Protein AF-W6QPT0-F1 (afdb_monomer_lite)

Foldseek 3Di:
DVVVVVVVVVVVVVVVVVVVVVVVVVVVVVVVVVVVVVVVVVVVVPDDPPPCPDLLNVLQVVLVVVLQVVQVLLVLLVVLLQVQAQALAQQDDPPDVVVVVLVVCLQAPLQVSLVVLLVSVVPAPPVSVVSLVVSLVVSLVSSLVVCVVVDDPVVSVVVSVVSSVVSVVSNVVNVVVSNDSWGKHWDQDDPPDDPVLEAEDDDPPPPDDPPPPPPVPDWDFSHFNGTFIWTRHNNDTHTPHGTYTHICPDPVNVVSSVVSVVVSVVPPDPPPPPPPPDDDDDDDDD

Sequence (286 aa):
MKTAGSSLKTMLLSTQHKMEELKAEKATLNKELQTSQGQLRNLESFTVPQLELDESTISTNFSDLWIFALSEITTVLKEDLVEKILKPNYILPEDSEIYGILSHLAENDTEKESFYRRILLSLSLNAEESLLQARVQTVVRNMSSYLWKLLSETQHDSIRASIERIALKAADFWLPVQRAQQRYETEFDLVDLEDDDWEPFPFPGDNAVPNCQNQVARDKNILTVFPCILLVKDGNRDPLTRMTQLRSSQKLCIAAEYEASQMSTSLVVPRRSSTRSRRKSIAHNN

Organism: Penicillium roqueforti (strain FM164) (NCBI:txid1365484)

pLDDT: mean 75.54, std 15.53, range [35.62, 95.31]

Structure (mmCIF, N/CA/C/O backbone):
data_AF-W6QPT0-F1
#
_entry.id   AF-W6QPT0-F1
#
loop_
_atom_site.group_PDB
_atom_site.id
_atom_site.type_symbol
_atom_site.label_atom_id
_atom_site.label_alt_id
_atom_site.label_comp_id
_atom_site.label_asym_id
_atom_site.label_entity_id
_atom_site.label_seq_id
_atom_site.pdbx_PDB_ins_code
_atom_site.Cartn_x
_atom_site.Cartn_y
_atom_site.Cartn_z
_atom_site.occupancy
_atom_site.B_iso_or_equiv
_atom_site.auth_seq_id
_atom_site.auth_comp_id
_atom_site.auth_asym_id
_atom_site.auth_atom_id
_atom_site.pdbx_PDB_model_num
ATOM 1 N N . MET A 1 1 ? -43.394 -21.002 107.694 1.00 50.12 1 MET A N 1
ATOM 2 C CA . MET A 1 1 ? -42.413 -21.363 106.638 1.00 50.12 1 MET A CA 1
ATOM 3 C C . MET A 1 1 ? -42.998 -22.080 105.405 1.00 50.12 1 MET A C 1
ATOM 5 O O . MET A 1 1 ? -42.256 -22.264 104.453 1.00 50.12 1 MET A O 1
ATOM 9 N N . LYS A 1 2 ? -44.293 -22.450 105.339 1.00 57.44 2 LYS A N 1
ATOM 10 C CA . LYS A 1 2 ? -44.874 -23.145 104.160 1.00 57.44 2 LYS A CA 1
ATOM 11 C C . LYS A 1 2 ? -45.238 -22.233 102.970 1.00 57.44 2 LYS A C 1
ATOM 13 O O . LYS A 1 2 ? -45.260 -22.699 101.840 1.00 57.44 2 LYS A O 1
ATOM 18 N N . THR A 1 3 ? -45.473 -20.944 103.205 1.00 58.78 3 THR A N 1
ATOM 19 C CA . THR A 1 3 ? -45.904 -19.962 102.189 1.00 58.78 3 THR A CA 1
ATOM 20 C C . THR A 1 3 ? -44.776 -19.443 101.292 1.00 58.78 3 THR A C 1
ATOM 22 O O . THR A 1 3 ? -45.015 -19.115 100.136 1.00 58.78 3 THR A O 1
ATOM 25 N N . ALA A 1 4 ? -43.531 -19.421 101.776 1.00 64.75 4 ALA A N 1
ATOM 26 C CA . ALA A 1 4 ? -42.377 -19.046 100.953 1.00 64.75 4 ALA A CA 1
ATOM 27 C C . ALA A 1 4 ? -42.028 -20.130 99.912 1.00 64.75 4 ALA A C 1
ATOM 29 O O . ALA A 1 4 ? -41.634 -19.813 98.793 1.00 64.75 4 ALA A O 1
ATOM 30 N N . GLY A 1 5 ? -42.232 -21.411 100.251 1.00 72.19 5 GLY A N 1
ATOM 31 C CA . GLY A 1 5 ? -41.937 -22.540 99.362 1.00 72.19 5 GLY A CA 1
ATOM 32 C C . GLY A 1 5 ? -42.892 -22.669 98.169 1.00 72.19 5 GLY A C 1
ATOM 33 O O . GLY A 1 5 ? -42.461 -23.056 97.085 1.00 72.19 5 GLY A O 1
ATOM 34 N N . SER A 1 6 ? -44.171 -22.308 98.328 1.00 75.19 6 SER A N 1
ATOM 35 C CA . SER A 1 6 ? -45.133 -22.320 97.215 1.00 75.19 6 SER A CA 1
ATOM 36 C C . SER A 1 6 ? -44.850 -21.210 96.199 1.00 75.19 6 SER A C 1
ATOM 38 O O . SER A 1 6 ? -44.894 -21.472 95.000 1.00 75.19 6 SER A O 1
ATOM 40 N N . SER A 1 7 ? -44.479 -20.013 96.666 1.00 76.50 7 SER A N 1
ATOM 41 C CA . SER A 1 7 ? -44.105 -18.873 95.812 1.00 76.50 7 SER A CA 1
ATOM 42 C C . SER A 1 7 ? -42.848 -19.159 94.975 1.00 76.50 7 SER A C 1
ATOM 44 O O . SER A 1 7 ? -42.822 -18.942 93.760 1.00 76.50 7 SER A O 1
ATOM 46 N N . LEU A 1 8 ? -41.829 -19.761 95.598 1.00 81.00 8 LEU A N 1
ATOM 47 C CA . LEU A 1 8 ? -40.606 -20.194 94.914 1.00 81.00 8 LEU A CA 1
ATOM 48 C C . LEU A 1 8 ? -40.889 -21.231 93.821 1.00 81.00 8 LEU A C 1
ATOM 50 O O . LEU A 1 8 ? -40.346 -21.138 92.722 1.00 81.00 8 LEU A O 1
ATOM 54 N N . LYS A 1 9 ? -41.789 -22.184 94.088 1.00 83.44 9 LYS A N 1
ATOM 55 C CA . LYS A 1 9 ? -42.191 -23.202 93.110 1.00 83.44 9 LYS A CA 1
ATOM 56 C C . LYS A 1 9 ? -42.938 -22.595 91.918 1.00 83.44 9 LYS A C 1
ATOM 58 O O . LYS A 1 9 ? -42.702 -23.006 90.786 1.00 83.44 9 LYS A O 1
ATOM 63 N N . THR A 1 10 ? -43.792 -21.595 92.148 1.00 85.69 10 THR A N 1
ATOM 64 C CA . THR A 1 10 ? -44.477 -20.878 91.059 1.00 85.69 10 THR A CA 1
ATOM 65 C C . THR A 1 10 ? -43.524 -20.024 90.225 1.00 85.69 10 THR A C 1
ATOM 67 O O . THR A 1 10 ? -43.650 -20.006 89.003 1.00 85.69 10 THR A O 1
ATOM 70 N N . MET A 1 11 ? -42.527 -19.380 90.848 1.00 86.50 11 MET A N 1
ATOM 71 C CA . MET A 1 11 ? -41.489 -18.654 90.110 1.00 86.50 11 MET A CA 1
ATOM 72 C C . MET A 1 11 ? -40.631 -19.595 89.265 1.00 86.50 11 MET A C 1
ATOM 74 O O . MET A 1 11 ? -40.391 -19.290 88.104 1.00 86.50 11 MET A O 1
ATOM 78 N N . LEU A 1 12 ? -40.228 -20.749 89.807 1.00 89.94 12 LEU A N 1
ATOM 79 C CA . LEU A 1 12 ? -39.433 -21.740 89.076 1.00 89.94 12 LEU A CA 1
ATOM 80 C C . LEU A 1 12 ? -40.175 -22.277 87.839 1.00 89.94 12 LEU A C 1
ATOM 82 O O . LEU A 1 12 ? -39.596 -22.404 86.766 1.00 89.94 12 LEU A O 1
ATOM 86 N N . LEU A 1 13 ? -41.472 -22.566 87.971 1.00 88.88 13 LEU A N 1
ATOM 87 C CA . LEU A 1 13 ? -42.289 -23.017 86.840 1.00 88.88 13 LEU A CA 1
ATOM 88 C C . LEU A 1 13 ? -42.462 -21.911 85.788 1.00 88.88 13 LEU A C 1
ATOM 90 O O . LEU A 1 13 ? -42.410 -22.183 84.591 1.00 88.88 13 LEU A O 1
ATOM 94 N N . SER A 1 14 ? -42.616 -20.658 86.225 1.00 89.94 14 SER A N 1
ATOM 95 C CA . SER A 1 14 ? -42.711 -19.492 85.339 1.00 89.94 14 SER A CA 1
ATOM 96 C C . SER A 1 14 ? -41.408 -19.235 84.570 1.00 89.94 14 SER A C 1
ATOM 98 O O . SER A 1 14 ? -41.442 -18.975 83.365 1.00 89.94 14 SER A O 1
ATOM 100 N N . THR A 1 15 ? -40.249 -19.350 85.227 1.00 90.19 15 THR A N 1
ATOM 101 C CA . THR A 1 15 ? -38.945 -19.196 84.565 1.00 90.19 15 THR A CA 1
ATOM 102 C C . THR A 1 15 ? -38.661 -20.341 83.602 1.00 90.19 15 THR A C 1
ATOM 104 O O . THR A 1 15 ? -38.155 -20.091 82.511 1.00 90.19 15 THR A O 1
ATOM 107 N N . GLN A 1 16 ? -39.038 -21.572 83.952 1.00 91.56 16 GLN A N 1
ATOM 108 C CA . GLN A 1 16 ? -38.893 -22.729 83.071 1.00 91.56 16 GLN A CA 1
ATOM 109 C C . GLN A 1 16 ? -39.762 -22.600 81.812 1.00 91.56 16 GLN A C 1
ATOM 111 O O . GLN A 1 16 ? -39.278 -22.855 80.713 1.00 91.56 16 GLN A O 1
ATOM 116 N N . HIS A 1 17 ? -41.002 -22.120 81.947 1.00 92.56 17 HIS A N 1
ATOM 117 C CA . HIS A 1 17 ? -41.863 -21.837 80.797 1.00 92.56 17 HIS A CA 1
ATOM 118 C C . HIS A 1 17 ? -41.252 -20.778 79.870 1.00 92.56 17 HIS A C 1
ATOM 120 O O . HIS A 1 17 ? -41.159 -20.993 78.665 1.00 92.56 17 HIS A O 1
ATOM 126 N N . LYS A 1 18 ? -40.773 -19.655 80.425 1.00 93.50 18 LYS A N 1
ATOM 127 C CA . LYS A 1 18 ? -40.086 -18.615 79.638 1.00 93.50 18 LYS A CA 1
ATOM 128 C C . LYS A 1 18 ? -38.827 -19.133 78.951 1.00 93.50 18 LYS A C 1
ATOM 130 O O . LYS A 1 18 ? -38.507 -18.697 77.852 1.00 93.50 18 LYS A O 1
ATOM 135 N N . MET A 1 19 ? -38.098 -20.043 79.591 1.00 91.75 19 MET A N 1
ATOM 136 C CA . MET A 1 19 ? -36.898 -20.631 79.004 1.00 91.75 19 MET A CA 1
ATOM 137 C C . MET A 1 19 ? -37.234 -21.491 77.781 1.00 91.75 19 MET A C 1
ATOM 139 O O . MET A 1 19 ? -36.532 -21.401 76.776 1.00 91.75 19 MET A O 1
ATOM 143 N N . GLU A 1 20 ? -38.307 -22.283 77.841 1.00 92.94 20 GLU A N 1
ATOM 144 C CA . GLU A 1 20 ? -38.765 -23.078 76.695 1.00 92.94 20 GLU A CA 1
ATOM 145 C C . GLU A 1 20 ? -39.328 -22.199 75.569 1.00 92.94 20 GLU A C 1
ATOM 147 O O . GLU A 1 20 ? -39.038 -22.444 74.399 1.00 92.94 20 GLU A O 1
ATOM 152 N N . GLU A 1 21 ? -40.041 -21.123 75.906 1.00 93.56 21 GLU A N 1
ATOM 153 C CA . GLU A 1 21 ? -40.532 -20.138 74.934 1.00 93.56 21 GLU A CA 1
ATOM 154 C C . GLU A 1 21 ? -39.375 -19.443 74.197 1.00 93.56 21 GLU A C 1
ATOM 156 O O . GLU A 1 21 ? -39.324 -19.453 72.968 1.00 93.56 21 GLU A O 1
ATOM 161 N N . LEU A 1 22 ? -38.369 -18.959 74.934 1.00 93.00 22 LEU A N 1
ATOM 162 C CA . LEU A 1 22 ? -37.161 -18.363 74.351 1.00 93.00 22 LEU A CA 1
ATOM 163 C C . LEU A 1 22 ? -36.363 -19.360 73.504 1.00 93.00 22 LEU A C 1
ATOM 165 O O . LEU A 1 22 ? -35.727 -18.991 72.515 1.00 93.00 22 LEU A O 1
ATOM 169 N N . LYS A 1 23 ? -36.368 -20.640 73.881 1.00 93.44 23 LYS A N 1
ATOM 170 C CA . LYS A 1 23 ? -35.688 -21.696 73.128 1.00 93.44 23 LYS A CA 1
ATOM 171 C C . LYS A 1 23 ? -36.402 -21.990 71.810 1.00 93.44 23 LYS A C 1
ATOM 173 O O . LYS A 1 23 ? -35.725 -22.175 70.796 1.00 93.44 23 LYS A O 1
ATOM 178 N N . ALA A 1 24 ? -37.734 -21.990 71.811 1.00 93.69 24 ALA A N 1
ATOM 179 C CA . ALA A 1 24 ? -38.537 -22.103 70.600 1.00 93.69 24 ALA A CA 1
ATOM 180 C C . ALA A 1 24 ? -38.322 -20.890 69.682 1.00 93.69 24 ALA A C 1
ATOM 182 O O . ALA A 1 24 ? -38.030 -21.073 68.501 1.00 93.69 24 ALA A O 1
ATOM 183 N N . GLU A 1 25 ? -38.347 -19.675 70.239 1.00 94.81 25 GLU A N 1
ATOM 184 C CA . GLU A 1 25 ? -3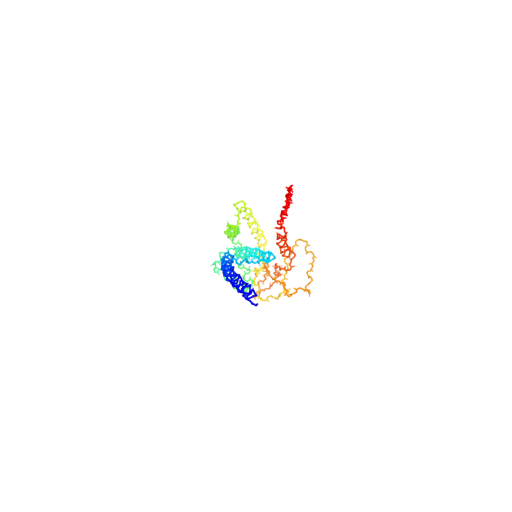8.129 -18.433 69.491 1.00 94.81 25 GLU A CA 1
ATOM 185 C C . GLU A 1 25 ? -36.736 -18.396 68.842 1.00 94.81 25 GLU A C 1
ATOM 187 O O . GLU A 1 25 ? -36.589 -18.099 67.652 1.00 94.81 25 GLU A O 1
ATOM 192 N N . LYS A 1 26 ? -35.701 -18.810 69.584 1.00 93.12 26 LYS A N 1
ATOM 193 C CA . LYS A 1 26 ? -34.337 -18.947 69.057 1.00 93.12 26 LYS A CA 1
ATOM 194 C C . LYS A 1 26 ? -34.260 -19.952 67.905 1.00 93.12 26 LYS A C 1
ATOM 196 O O . LYS A 1 26 ? -33.519 -19.724 66.948 1.00 93.12 26 LYS A O 1
ATOM 201 N N . ALA A 1 27 ? -34.997 -21.060 67.981 1.00 93.62 27 ALA A N 1
ATOM 202 C CA . ALA A 1 27 ? -35.024 -22.058 66.915 1.00 93.62 27 ALA A CA 1
ATOM 203 C C . ALA A 1 27 ? -35.694 -21.514 65.641 1.00 93.62 27 ALA A C 1
ATOM 205 O O . ALA A 1 27 ? -35.178 -21.736 64.543 1.00 93.62 27 ALA A O 1
ATOM 206 N N . THR A 1 28 ? 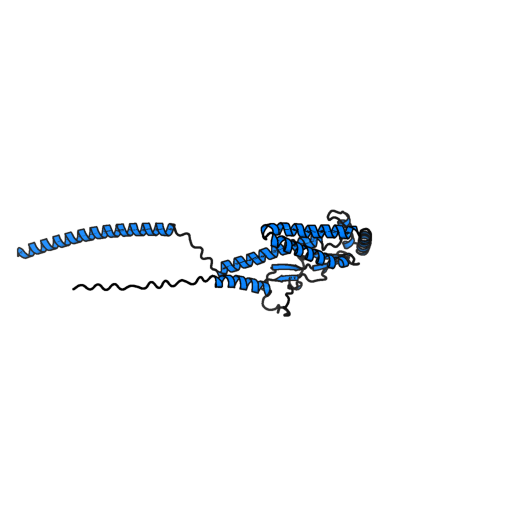-36.786 -20.754 65.777 1.00 95.31 28 THR A N 1
ATOM 207 C CA . THR A 1 28 ? -37.439 -20.075 64.646 1.00 95.31 28 THR A CA 1
ATOM 208 C C . THR A 1 28 ? -36.535 -19.032 63.999 1.00 95.31 28 THR A C 1
ATOM 210 O O . THR A 1 28 ? -36.347 -19.072 62.784 1.00 95.31 28 THR A O 1
ATOM 213 N N . LEU A 1 29 ? -35.884 -18.180 64.794 1.00 93.94 29 LEU A N 1
ATOM 214 C CA . LEU A 1 29 ? -34.979 -17.141 64.292 1.00 93.94 29 LEU A CA 1
ATOM 215 C C . LEU A 1 29 ? -33.795 -17.735 63.523 1.00 93.94 29 LEU A C 1
ATOM 217 O O . LEU A 1 29 ? -33.399 -17.236 62.472 1.00 93.94 29 LEU A O 1
ATOM 221 N N . ASN A 1 30 ? -33.246 -18.848 64.014 1.00 93.44 30 ASN A N 1
ATOM 222 C CA . ASN A 1 30 ? -32.141 -19.522 63.343 1.00 93.44 30 ASN A CA 1
ATOM 223 C C . ASN A 1 30 ? -32.577 -20.146 62.006 1.00 93.44 30 ASN A C 1
ATOM 225 O O . ASN A 1 30 ? -31.828 -20.126 61.030 1.00 93.44 30 ASN A O 1
ATOM 229 N N . LYS A 1 31 ? -33.808 -20.665 61.934 1.00 94.62 31 LYS A N 1
ATOM 230 C CA . LYS A 1 31 ? -34.381 -21.187 60.687 1.00 94.62 31 LYS A CA 1
ATOM 231 C C . LYS A 1 31 ? -34.584 -20.074 59.654 1.00 94.62 31 LYS A C 1
ATOM 233 O O . LYS A 1 31 ? -34.258 -20.265 58.482 1.00 94.62 31 LYS A O 1
ATOM 238 N N . GLU A 1 32 ? -35.077 -18.913 60.075 1.00 94.12 32 GLU A N 1
ATOM 239 C CA . GLU A 1 32 ? -35.221 -17.746 59.197 1.00 94.12 32 GLU A CA 1
ATOM 240 C C . GLU A 1 32 ? -33.869 -17.226 58.708 1.00 94.12 32 GLU A C 1
ATOM 242 O O . GLU A 1 32 ? -33.717 -16.960 57.517 1.00 94.12 32 GLU A O 1
ATOM 247 N N . LEU A 1 33 ? -32.861 -17.171 59.585 1.00 93.50 33 LEU A N 1
ATOM 248 C CA . LEU A 1 33 ? -31.506 -16.765 59.217 1.00 93.50 33 LEU A CA 1
ATOM 249 C C . LEU A 1 33 ? -30.919 -17.673 58.129 1.00 93.50 33 LEU A C 1
ATOM 251 O O . LEU A 1 33 ? -30.394 -17.177 57.137 1.00 93.50 33 LEU A O 1
ATOM 255 N N . GLN A 1 34 ? -31.051 -18.993 58.284 1.00 92.62 34 GLN A N 1
ATOM 256 C CA . GLN A 1 34 ? -30.599 -19.961 57.277 1.00 92.62 34 GLN A CA 1
ATOM 257 C C . GLN A 1 34 ? -31.342 -19.793 55.947 1.00 92.62 34 GLN A C 1
ATOM 259 O O . GLN A 1 34 ? -30.738 -19.856 54.878 1.00 92.62 34 GLN A O 1
ATOM 264 N N . THR A 1 35 ? -32.648 -19.525 56.008 1.00 93.00 35 THR A N 1
ATOM 265 C CA . THR A 1 35 ? -33.470 -19.297 54.812 1.00 93.00 35 THR A CA 1
ATOM 266 C C . THR A 1 35 ? -33.033 -18.022 54.084 1.00 93.00 35 THR A C 1
ATOM 268 O O . THR A 1 35 ? -32.834 -18.044 52.871 1.00 93.00 35 THR A O 1
ATOM 271 N N . SER A 1 36 ? -32.804 -16.936 54.827 1.00 89.81 36 SER A N 1
ATOM 272 C CA . SER A 1 36 ? -32.322 -15.657 54.296 1.00 89.81 36 SER A CA 1
ATOM 273 C C . SER A 1 36 ? -30.916 -15.776 53.698 1.00 89.81 36 SER A C 1
ATOM 275 O O . SER A 1 36 ? -30.675 -15.323 52.582 1.00 89.81 36 SER A O 1
ATOM 277 N N . GLN A 1 37 ? -30.000 -16.482 54.370 1.00 90.31 37 GLN A N 1
ATOM 278 C CA . GLN A 1 37 ? -28.659 -16.763 53.843 1.00 90.31 37 GLN A CA 1
ATOM 279 C C . GLN A 1 37 ? -28.702 -17.593 52.553 1.00 90.31 37 GLN A C 1
ATOM 281 O O . GLN A 1 37 ? -27.940 -17.324 51.626 1.00 90.31 37 GLN A O 1
ATOM 286 N N . GLY A 1 38 ? -29.603 -18.577 52.466 1.00 88.38 38 GLY A N 1
ATOM 287 C CA . GLY A 1 38 ? -29.819 -19.352 51.243 1.00 88.38 38 GLY A CA 1
ATOM 288 C C . GLY A 1 38 ? -30.341 -18.497 50.085 1.00 88.38 38 GLY A C 1
ATOM 289 O O . GLY A 1 38 ? -29.863 -18.622 48.960 1.00 88.38 38 GLY A O 1
ATOM 290 N N . GLN A 1 39 ? -31.277 -17.584 50.361 1.00 88.88 39 GLN A N 1
ATOM 291 C CA . GLN A 1 39 ? -31.785 -16.635 49.365 1.00 88.88 39 GLN A CA 1
ATOM 292 C C . GLN A 1 39 ? -30.706 -15.656 48.887 1.00 88.88 39 GLN A C 1
ATOM 294 O O . GLN A 1 39 ? -30.636 -15.378 47.693 1.00 88.88 39 GLN A O 1
ATOM 299 N N . LEU A 1 40 ? -29.841 -15.186 49.789 1.00 84.88 40 LEU A N 1
ATOM 300 C CA . LEU A 1 40 ? -28.707 -14.318 49.463 1.00 84.88 40 LEU A CA 1
ATOM 301 C C . LEU A 1 40 ? -27.715 -15.004 48.523 1.00 84.88 40 LEU A C 1
ATOM 303 O O . LEU A 1 40 ? -27.382 -14.439 47.489 1.00 84.88 40 LEU A O 1
ATOM 307 N N . ARG A 1 41 ? -27.333 -16.253 48.812 1.00 81.00 41 ARG A N 1
ATOM 308 C CA . ARG A 1 41 ? -26.452 -17.025 47.918 1.00 81.00 41 ARG A CA 1
ATOM 309 C C . ARG A 1 41 ? -27.077 -17.276 46.548 1.00 81.00 41 ARG A C 1
ATOM 311 O O . ARG A 1 41 ? -26.373 -17.260 45.546 1.00 81.00 41 ARG A O 1
ATOM 318 N N . ASN A 1 42 ? -28.391 -17.500 46.496 1.00 82.56 42 ASN A N 1
ATOM 319 C CA . ASN A 1 42 ? -29.102 -17.612 45.223 1.00 82.56 42 ASN A CA 1
ATOM 320 C C . ASN A 1 42 ? -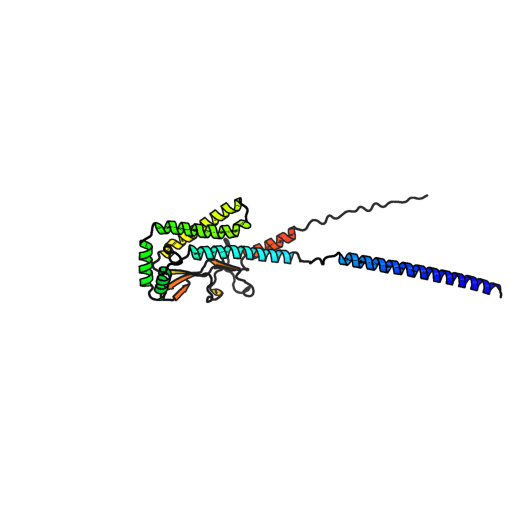29.124 -16.280 44.462 1.00 82.56 42 ASN A C 1
ATOM 322 O O . ASN A 1 42 ? -29.013 -16.289 43.249 1.00 82.56 42 ASN A O 1
ATOM 326 N N . LEU A 1 43 ? -29.248 -15.136 45.137 1.00 77.50 43 LEU A N 1
ATOM 327 C CA . LEU A 1 43 ? -29.158 -13.825 44.483 1.00 77.50 43 LEU A CA 1
ATOM 328 C C . LEU A 1 43 ? -27.742 -13.534 43.968 1.00 77.50 43 LEU A C 1
ATOM 330 O O . LEU A 1 43 ? -27.595 -13.042 42.853 1.00 77.50 43 LEU A O 1
ATOM 334 N N . GLU A 1 44 ? -26.714 -13.893 44.737 1.00 75.62 44 GLU A N 1
ATOM 335 C CA . GLU A 1 44 ? -25.305 -13.781 44.337 1.00 75.62 44 GLU A CA 1
ATOM 336 C C . GLU A 1 44 ? -24.960 -14.690 43.144 1.00 75.62 44 GLU A C 1
ATOM 338 O O . GLU A 1 44 ? -24.121 -14.336 42.318 1.00 75.62 44 GLU A O 1
ATOM 343 N N . SER A 1 45 ? -25.626 -15.839 42.981 1.00 74.56 45 SER A N 1
ATOM 344 C CA . SER A 1 45 ? -25.412 -16.699 41.807 1.00 74.56 45 SER A CA 1
ATOM 345 C C . SER A 1 45 ? -26.053 -16.159 40.521 1.00 74.56 45 SER A C 1
ATOM 347 O O . SER A 1 45 ? -25.651 -16.566 39.431 1.00 74.56 45 SER A O 1
ATOM 349 N N . PHE A 1 46 ? -27.000 -15.215 40.620 1.00 68.94 46 PHE A N 1
ATOM 350 C CA . PHE A 1 46 ? -27.553 -14.492 39.467 1.00 68.94 46 PHE A CA 1
ATOM 351 C C . PHE A 1 46 ? -26.720 -13.270 39.058 1.00 68.94 46 PHE A C 1
ATOM 353 O O . PHE A 1 46 ? -26.969 -12.695 37.996 1.00 68.94 46 PHE A O 1
ATOM 360 N N . THR A 1 47 ? -25.731 -12.861 39.858 1.00 59.03 47 THR A N 1
ATOM 361 C CA . THR A 1 47 ? -24.818 -11.782 39.474 1.00 59.03 47 THR A CA 1
ATOM 362 C C . THR A 1 47 ? -23.661 -12.330 38.646 1.00 59.03 47 THR A C 1
ATOM 364 O O . THR A 1 47 ? -22.768 -13.000 39.156 1.00 59.03 47 THR A O 1
ATOM 367 N N . VAL A 1 48 ? -23.669 -12.028 37.345 1.00 60.38 48 VAL A N 1
ATOM 368 C CA . VAL A 1 48 ? -22.471 -12.142 36.500 1.00 60.38 48 VAL A CA 1
ATOM 369 C C . VAL A 1 48 ? -21.418 -11.193 37.081 1.00 60.38 48 VAL A C 1
ATOM 371 O O . VAL A 1 48 ? -21.780 -10.052 37.385 1.00 60.38 48 VAL A O 1
ATOM 374 N N . PRO A 1 49 ? -20.146 -11.610 37.242 1.00 56.91 49 PRO A N 1
ATOM 375 C CA . PRO A 1 49 ? -19.080 -10.690 37.605 1.00 56.91 49 PRO A CA 1
ATOM 376 C C . PRO A 1 49 ? -19.092 -9.537 36.607 1.00 56.91 49 PRO A C 1
ATOM 378 O O . PRO A 1 49 ? -18.824 -9.732 35.420 1.00 56.91 49 PRO A O 1
ATOM 381 N N . GLN A 1 50 ? -19.475 -8.349 37.069 1.00 53.88 50 GLN A N 1
ATOM 382 C CA . GLN A 1 50 ? -19.312 -7.148 36.275 1.00 53.88 50 GLN A CA 1
ATOM 383 C C . GLN A 1 50 ? -17.812 -6.984 36.087 1.00 53.88 50 GLN A C 1
ATOM 385 O O . GLN A 1 50 ? -17.081 -6.703 37.034 1.00 53.88 50 GLN A O 1
ATOM 390 N N . LEU A 1 51 ? -17.353 -7.251 34.867 1.00 52.12 51 LEU A N 1
ATOM 391 C CA . LEU A 1 51 ? -16.014 -6.900 34.451 1.00 52.12 51 LEU A CA 1
ATOM 392 C C . LEU A 1 51 ? -15.994 -5.369 34.462 1.00 52.12 51 LEU A C 1
ATOM 394 O O . LEU A 1 51 ? -16.519 -4.737 33.546 1.00 52.12 51 LEU A O 1
ATOM 398 N N . GLU A 1 52 ? -15.497 -4.782 35.552 1.00 57.09 52 GLU A N 1
ATOM 399 C CA . GLU A 1 52 ? -15.187 -3.357 35.635 1.00 57.09 52 GLU A CA 1
ATOM 400 C C . GLU A 1 52 ? -14.024 -3.092 34.673 1.00 57.09 52 GLU A C 1
ATOM 402 O O . GLU A 1 52 ? -12.875 -2.945 35.077 1.00 57.09 52 GLU A O 1
ATOM 407 N N . LEU A 1 53 ? -14.304 -3.106 33.365 1.00 61.88 53 LEU A N 1
ATOM 408 C CA . LEU A 1 53 ? -13.437 -2.424 32.423 1.00 61.88 53 LEU A CA 1
ATOM 409 C C . LEU A 1 53 ? -13.592 -0.948 32.737 1.00 61.88 53 LEU A C 1
ATOM 411 O O . LEU A 1 53 ? -14.670 -0.375 32.549 1.00 61.88 53 LEU A O 1
ATOM 415 N N . ASP A 1 54 ? -12.520 -0.353 33.245 1.00 75.69 54 ASP A N 1
ATOM 416 C CA . ASP A 1 54 ? -12.481 1.087 33.355 1.00 75.69 54 ASP A CA 1
ATOM 417 C C . ASP A 1 54 ? -12.630 1.707 31.957 1.00 75.69 54 ASP A C 1
ATOM 419 O O . ASP A 1 54 ? -12.239 1.158 30.920 1.00 75.69 54 ASP A O 1
ATOM 423 N N . GLU A 1 55 ? -13.292 2.853 31.931 1.00 73.88 55 GLU A N 1
ATOM 424 C CA . GLU A 1 55 ? -13.651 3.534 30.696 1.00 73.88 55 GLU A CA 1
ATOM 425 C C . GLU A 1 55 ? -12.412 3.954 29.891 1.00 73.88 55 GLU A C 1
ATOM 427 O O . GLU A 1 55 ? -12.422 3.930 28.659 1.00 73.88 55 GLU A O 1
ATOM 432 N N . SER A 1 56 ? -11.317 4.253 30.596 1.00 70.69 56 SER A N 1
ATOM 433 C CA . SER A 1 56 ? -10.004 4.517 30.009 1.00 70.69 56 SER A CA 1
ATOM 434 C C . SER A 1 56 ? -9.461 3.328 29.218 1.00 70.69 56 SER A C 1
ATOM 436 O O . SER A 1 56 ? -8.923 3.518 28.131 1.00 70.69 56 SER A O 1
ATOM 438 N N . THR A 1 57 ? -9.636 2.103 29.704 1.00 73.81 57 THR A N 1
ATOM 439 C CA . THR A 1 57 ? -9.202 0.865 29.051 1.00 73.81 57 THR A CA 1
ATOM 440 C C . THR A 1 57 ? -10.030 0.615 27.800 1.00 73.81 57 THR A C 1
ATOM 442 O O . THR A 1 57 ? -9.474 0.272 26.762 1.00 73.81 57 THR A O 1
ATOM 445 N N . ILE A 1 58 ? -11.347 0.846 27.848 1.00 73.50 58 ILE A N 1
ATOM 446 C CA . ILE A 1 58 ? -12.214 0.735 26.661 1.00 73.50 58 ILE A CA 1
ATOM 447 C C . ILE A 1 58 ? -11.787 1.741 25.589 1.00 73.50 58 ILE A C 1
ATOM 449 O O . ILE A 1 58 ? -11.629 1.363 24.429 1.00 73.50 58 ILE A O 1
ATOM 453 N N . SER A 1 59 ? -11.568 2.998 25.979 1.00 66.38 59 SER A N 1
ATOM 454 C CA . SER A 1 59 ? -11.113 4.052 25.071 1.00 66.38 59 SER A CA 1
ATOM 455 C C . SER A 1 59 ? -9.773 3.722 24.426 1.00 66.38 59 SER A C 1
ATOM 457 O O . SER A 1 59 ? -9.627 3.807 23.207 1.00 66.38 59 SER A O 1
ATOM 459 N N . THR A 1 60 ? -8.799 3.315 25.240 1.00 68.81 60 THR A N 1
ATOM 460 C CA . THR A 1 60 ? -7.445 3.009 24.769 1.00 68.81 60 THR A CA 1
ATOM 461 C C . THR A 1 60 ? -7.496 1.838 23.791 1.00 68.81 60 THR A C 1
ATOM 463 O O . THR A 1 60 ? -7.047 1.969 22.659 1.00 68.81 60 THR A O 1
ATOM 466 N N . ASN A 1 61 ? -8.193 0.754 24.150 1.00 72.25 61 ASN A N 1
ATOM 467 C CA . ASN A 1 61 ? -8.359 -0.409 23.276 1.00 72.25 61 ASN A CA 1
ATOM 468 C C . ASN A 1 61 ? -9.057 -0.063 21.951 1.00 72.25 61 ASN A C 1
ATOM 470 O O . ASN A 1 61 ? -8.732 -0.630 20.911 1.00 72.25 61 ASN A O 1
ATOM 474 N N . PHE A 1 62 ? -10.032 0.849 21.971 1.00 70.69 62 PHE A N 1
ATOM 475 C CA . PHE A 1 62 ? -10.715 1.297 20.759 1.00 70.69 62 PHE A CA 1
ATOM 476 C C . PHE A 1 62 ? -9.823 2.195 19.895 1.00 70.69 62 PHE A C 1
ATOM 478 O O . PHE A 1 62 ? -9.827 2.054 18.675 1.00 70.69 62 PHE A O 1
ATOM 485 N N . SER A 1 63 ? -9.033 3.075 20.514 1.00 66.69 63 SER A N 1
ATOM 486 C CA . SER A 1 63 ? -8.037 3.915 19.829 1.00 66.69 63 SER A CA 1
ATOM 487 C C . SER A 1 63 ? -7.006 3.053 19.118 1.00 66.69 63 SER A C 1
ATOM 489 O O . SER A 1 63 ? -6.794 3.204 17.916 1.00 66.69 63 SER A O 1
ATOM 491 N N . ASP A 1 64 ? -6.436 2.096 19.850 1.00 68.12 64 ASP A N 1
ATOM 492 C CA . ASP A 1 64 ? -5.456 1.144 19.339 1.00 68.12 64 ASP A CA 1
ATOM 493 C C . ASP A 1 64 ? -6.039 0.344 18.171 1.00 68.12 64 ASP A C 1
ATOM 495 O O . ASP A 1 64 ? -5.385 0.171 17.143 1.00 68.12 64 ASP A O 1
ATOM 499 N N . LEU A 1 65 ? -7.304 -0.081 18.286 1.00 72.56 65 LEU A N 1
ATOM 500 C CA . LEU A 1 65 ? -8.017 -0.777 17.217 1.00 72.56 65 LEU A CA 1
ATOM 501 C C . LEU A 1 65 ? -8.204 0.097 15.968 1.00 72.56 65 LEU A C 1
ATOM 503 O O . LEU A 1 65 ? -8.039 -0.401 14.856 1.00 72.56 65 LEU A O 1
ATOM 507 N N . TRP A 1 66 ? -8.544 1.380 16.118 1.00 70.75 66 TRP A N 1
ATOM 508 C CA . TRP A 1 66 ? -8.701 2.291 14.978 1.00 70.75 66 TRP A CA 1
ATOM 509 C C . TRP A 1 66 ? -7.385 2.612 14.290 1.00 70.75 66 TRP A C 1
ATOM 511 O O . TRP A 1 66 ? -7.332 2.613 13.059 1.00 70.75 66 TRP A O 1
ATOM 521 N N . ILE A 1 67 ? -6.331 2.865 15.067 1.00 69.94 67 ILE A N 1
ATOM 522 C CA . ILE A 1 67 ? -4.983 3.086 14.540 1.00 69.94 67 ILE A CA 1
ATOM 523 C C . ILE A 1 67 ? -4.538 1.849 13.761 1.00 69.94 67 ILE A C 1
ATOM 525 O O . ILE A 1 67 ? -4.075 1.978 12.629 1.00 69.94 67 ILE A O 1
ATOM 529 N N . PHE A 1 68 ? -4.762 0.660 14.325 1.00 70.75 68 PHE A N 1
ATOM 530 C CA . PHE A 1 68 ? -4.479 -0.607 13.660 1.00 70.75 68 PHE A CA 1
ATOM 531 C C . PHE A 1 68 ? -5.296 -0.782 12.369 1.00 70.75 68 PHE A C 1
ATOM 533 O O . PHE A 1 68 ? -4.750 -1.091 11.317 1.00 70.75 68 PHE A O 1
ATOM 540 N N . ALA A 1 69 ? -6.604 -0.523 12.386 1.00 71.38 69 ALA A N 1
ATOM 541 C CA . ALA A 1 69 ? -7.427 -0.643 11.181 1.00 71.38 69 ALA A CA 1
ATOM 542 C C . ALA A 1 69 ? -6.970 0.312 10.059 1.00 71.38 69 ALA A C 1
ATOM 544 O O . ALA A 1 69 ? -6.927 -0.072 8.888 1.00 71.38 69 ALA A O 1
ATOM 545 N N . LEU A 1 70 ? -6.603 1.550 10.406 1.00 74.50 70 LEU A N 1
ATOM 546 C CA . LEU A 1 70 ? -6.070 2.519 9.450 1.00 74.50 70 LEU A CA 1
ATOM 547 C C . LEU A 1 70 ? -4.699 2.092 8.916 1.00 74.50 70 LEU A C 1
ATOM 549 O O . LEU A 1 70 ? -4.446 2.259 7.718 1.00 74.50 70 LEU A O 1
ATOM 553 N N . SER A 1 71 ? -3.827 1.545 9.772 1.00 72.38 71 SER A N 1
ATOM 554 C CA . SER A 1 71 ? -2.527 1.040 9.331 1.00 72.38 71 SER A CA 1
ATOM 555 C C . SER A 1 71 ? -2.708 -0.078 8.316 1.00 72.38 71 SER A C 1
ATOM 557 O O . SER A 1 71 ? -2.158 0.041 7.229 1.00 72.38 71 SER A O 1
ATOM 559 N N . GLU A 1 72 ? -3.566 -1.064 8.589 1.00 77.88 72 GLU A N 1
ATOM 560 C CA . GLU A 1 72 ? -3.830 -2.183 7.674 1.00 77.88 72 GLU A CA 1
ATOM 561 C C . GLU A 1 72 ? -4.349 -1.713 6.306 1.00 77.88 72 GLU A C 1
ATOM 563 O O . GLU A 1 72 ? -3.794 -2.073 5.270 1.00 77.88 72 GLU A O 1
ATOM 568 N N . ILE A 1 73 ? -5.363 -0.838 6.274 1.00 80.56 73 ILE A N 1
ATOM 569 C CA . ILE A 1 73 ? -5.914 -0.309 5.010 1.00 80.56 73 ILE A CA 1
ATOM 570 C C . ILE A 1 73 ? -4.841 0.442 4.215 1.00 80.56 73 ILE A C 1
ATOM 572 O O . ILE A 1 73 ? -4.766 0.339 2.989 1.00 80.56 73 ILE A O 1
ATOM 576 N N . THR A 1 74 ? -4.009 1.219 4.906 1.00 79.38 74 THR A N 1
ATOM 577 C CA . THR A 1 74 ? -2.967 2.003 4.246 1.00 79.38 74 THR A CA 1
ATOM 578 C C . THR A 1 74 ? -1.814 1.117 3.771 1.00 79.38 74 THR A C 1
ATOM 580 O O . THR A 1 74 ? -1.235 1.404 2.726 1.00 79.38 74 THR A O 1
ATOM 583 N N . THR A 1 75 ? -1.473 0.058 4.507 1.00 80.38 75 THR A N 1
ATOM 584 C CA . THR A 1 75 ? -0.476 -0.946 4.108 1.00 80.38 75 THR A CA 1
ATOM 585 C C . THR A 1 75 ? -0.893 -1.623 2.810 1.00 80.38 75 THR A C 1
ATOM 587 O O . THR A 1 75 ? -0.140 -1.580 1.843 1.00 80.38 75 THR A O 1
ATOM 590 N N . VAL A 1 76 ? -2.136 -2.102 2.730 1.00 82.44 76 VAL A N 1
ATOM 591 C CA . VAL A 1 76 ? -2.663 -2.736 1.512 1.00 82.44 76 VAL A CA 1
ATOM 592 C C . VAL A 1 76 ? -2.616 -1.783 0.312 1.00 82.44 76 VAL A C 1
ATOM 594 O O . VAL A 1 76 ? -2.178 -2.168 -0.770 1.00 82.44 76 VAL A O 1
ATOM 597 N N . LEU A 1 77 ? -2.992 -0.509 0.495 1.00 85.50 77 LEU A N 1
ATOM 598 C CA . LEU A 1 77 ? -2.912 0.481 -0.586 1.00 85.50 77 LEU A CA 1
ATOM 599 C C . LEU A 1 77 ? -1.475 0.675 -1.082 1.00 85.50 77 LEU A C 1
ATOM 601 O O . LEU A 1 77 ? -1.255 0.861 -2.278 1.00 85.50 77 LEU A O 1
ATOM 605 N N . LYS A 1 78 ? -0.497 0.674 -0.175 1.00 83.44 78 LYS A N 1
ATOM 606 C CA . LYS A 1 78 ? 0.916 0.834 -0.537 1.00 83.44 78 LYS A CA 1
ATOM 607 C C . LYS A 1 78 ? 1.424 -0.357 -1.316 1.00 83.44 78 LYS A C 1
ATOM 609 O O . LYS A 1 78 ? 2.033 -0.148 -2.359 1.00 83.44 78 LYS A O 1
ATOM 614 N N . GLU A 1 79 ? 1.152 -1.565 -0.836 1.00 83.31 79 GLU A N 1
ATOM 615 C CA . GLU A 1 79 ? 1.530 -2.803 -1.516 1.00 83.31 79 GLU A CA 1
ATOM 616 C C . GLU A 1 79 ? 0.980 -2.816 -2.945 1.00 83.31 79 GLU A C 1
ATOM 618 O O . GLU A 1 79 ? 1.746 -2.966 -3.897 1.00 83.31 79 GLU A O 1
ATOM 623 N N . ASP A 1 80 ? -0.311 -2.512 -3.113 1.00 87.56 80 ASP A N 1
ATOM 624 C CA . ASP A 1 80 ? -0.947 -2.416 -4.429 1.00 87.56 80 ASP A CA 1
ATOM 625 C C . ASP A 1 80 ? -0.289 -1.337 -5.316 1.00 87.56 80 ASP A C 1
ATOM 627 O O . ASP A 1 80 ? -0.067 -1.550 -6.513 1.00 87.56 80 ASP A O 1
ATOM 631 N N . LEU A 1 81 ? 0.046 -0.164 -4.762 1.00 87.69 81 LEU A N 1
ATOM 632 C CA . LEU A 1 81 ? 0.711 0.904 -5.517 1.00 87.69 81 LEU A CA 1
ATOM 633 C C . LEU A 1 81 ? 2.132 0.517 -5.935 1.00 87.69 81 LEU A C 1
ATOM 635 O O . LEU A 1 81 ? 2.518 0.808 -7.065 1.00 87.69 81 LEU A O 1
ATOM 639 N N . VAL A 1 82 ? 2.904 -0.148 -5.080 1.00 84.81 82 VAL A N 1
ATOM 640 C CA . VAL A 1 82 ? 4.249 -0.642 -5.419 1.00 84.81 82 VAL A CA 1
ATOM 641 C C . VAL A 1 82 ? 4.183 -1.689 -6.496 1.00 84.81 82 VAL A C 1
ATOM 643 O O . VAL A 1 82 ? 4.886 -1.619 -7.504 1.00 84.81 82 VAL A O 1
ATOM 646 N N . GLU A 1 83 ? 3.318 -2.668 -6.277 1.00 84.38 83 GLU A N 1
ATOM 647 C CA . GLU A 1 83 ? 3.229 -3.822 -7.135 1.00 84.38 83 GLU A CA 1
ATOM 648 C C . GLU A 1 83 ? 2.698 -3.424 -8.514 1.00 84.38 83 GLU A C 1
ATOM 650 O O . GLU A 1 83 ? 3.170 -3.926 -9.532 1.00 84.38 83 GLU A O 1
ATOM 655 N N . LYS A 1 84 ? 1.739 -2.498 -8.594 1.00 85.44 84 LYS A N 1
ATOM 656 C CA . LYS A 1 84 ? 1.082 -2.185 -9.869 1.00 85.44 84 LYS A CA 1
ATOM 657 C C . LYS A 1 84 ? 1.603 -0.910 -10.525 1.00 85.44 84 LYS A C 1
ATOM 659 O O . LYS A 1 84 ? 1.675 -0.871 -11.757 1.00 85.44 84 LYS A O 1
ATOM 664 N N . ILE A 1 85 ? 1.998 0.106 -9.758 1.00 87.19 85 ILE A N 1
ATOM 665 C CA . ILE A 1 85 ? 2.326 1.445 -10.278 1.00 87.19 85 ILE A CA 1
ATOM 666 C C . ILE A 1 85 ? 3.823 1.763 -10.165 1.00 87.19 85 ILE A C 1
ATOM 668 O O . ILE A 1 85 ? 4.458 2.027 -11.186 1.00 87.19 85 ILE A O 1
ATOM 672 N N . LEU A 1 86 ? 4.417 1.689 -8.970 1.00 86.31 86 LEU A N 1
ATOM 673 C CA . LEU A 1 86 ? 5.783 2.159 -8.681 1.00 86.31 86 LEU A CA 1
ATOM 674 C C . LEU A 1 86 ? 6.884 1.151 -9.066 1.00 86.31 86 LEU A C 1
ATOM 676 O O . LEU A 1 86 ? 7.896 1.006 -8.386 1.00 86.31 86 LEU A O 1
ATOM 680 N N . LYS A 1 87 ? 6.712 0.445 -10.185 1.00 79.12 87 LYS A N 1
ATOM 681 C CA . LYS A 1 87 ? 7.713 -0.504 -10.699 1.00 79.12 87 LYS A CA 1
ATOM 682 C C . LYS A 1 87 ? 8.778 0.197 -11.539 1.00 79.12 87 LYS A C 1
ATOM 684 O O . LYS A 1 87 ? 8.513 1.267 -12.062 1.00 79.12 87 LYS A O 1
ATOM 689 N N . PRO A 1 88 ? 9.963 -0.388 -11.751 1.00 70.25 88 PRO A N 1
ATOM 690 C CA . PRO A 1 88 ? 10.959 0.181 -12.662 1.00 70.25 88 PRO A CA 1
ATOM 691 C C . PRO A 1 88 ? 10.542 0.121 -14.147 1.00 70.25 88 PRO A C 1
ATOM 693 O O . PRO A 1 88 ? 11.080 0.878 -14.950 1.00 70.25 88 PRO A O 1
ATOM 696 N N . ASN A 1 89 ? 9.577 -0.741 -14.517 1.00 67.56 89 ASN A N 1
ATOM 697 C CA . ASN A 1 89 ? 9.166 -0.975 -15.909 1.00 67.56 89 ASN A CA 1
ATOM 698 C C . ASN A 1 89 ? 7.629 -1.035 -16.073 1.00 67.56 89 ASN A C 1
ATOM 700 O O . ASN A 1 89 ? 6.967 -1.896 -15.484 1.00 67.56 89 ASN A O 1
ATOM 704 N N . TYR A 1 90 ? 7.051 -0.190 -16.934 1.00 65.19 90 TYR A N 1
ATOM 705 C CA . TYR A 1 90 ? 5.609 -0.207 -17.233 1.00 65.19 90 TYR A CA 1
ATOM 706 C C . TYR A 1 90 ? 5.197 -1.277 -18.244 1.00 65.19 90 TYR A C 1
ATOM 708 O O . TYR A 1 90 ? 4.025 -1.613 -18.298 1.00 65.19 90 TYR A O 1
ATOM 716 N N . ILE A 1 91 ? 6.119 -1.835 -19.031 1.00 57.97 91 ILE A N 1
ATOM 717 C CA . ILE A 1 91 ? 5.756 -2.471 -20.316 1.00 57.97 91 ILE A CA 1
ATOM 718 C C . ILE A 1 91 ? 5.493 -3.966 -20.223 1.00 57.97 91 ILE A C 1
ATOM 720 O O . ILE A 1 91 ? 4.886 -4.559 -21.113 1.00 57.97 91 ILE A O 1
ATOM 724 N N . LEU A 1 92 ? 5.934 -4.589 -19.143 1.00 64.00 92 LEU A N 1
ATOM 725 C CA . LEU A 1 92 ? 5.977 -6.033 -19.073 1.00 64.00 92 LEU A CA 1
ATOM 726 C C . LEU A 1 92 ? 4.961 -6.556 -18.060 1.00 64.00 92 LEU A C 1
ATOM 728 O O . LEU A 1 92 ? 4.865 -6.011 -16.953 1.00 64.00 92 LEU A O 1
ATOM 732 N N . PRO A 1 93 ? 4.198 -7.601 -18.423 1.00 62.47 93 PRO A N 1
ATOM 733 C CA . PRO A 1 93 ? 3.505 -8.424 -17.447 1.00 62.47 93 PRO A CA 1
ATOM 734 C C . PRO A 1 93 ? 4.494 -8.926 -16.391 1.00 62.47 93 PRO A C 1
ATOM 736 O O . PRO A 1 93 ? 5.660 -9.192 -16.699 1.00 62.47 93 PRO A O 1
ATOM 739 N N . GLU A 1 94 ? 4.017 -9.046 -15.154 1.00 59.25 94 GLU A N 1
ATOM 740 C CA . GLU A 1 94 ? 4.823 -9.406 -13.977 1.00 59.25 94 GLU A CA 1
ATOM 741 C C . GLU A 1 94 ? 5.560 -10.741 -14.157 1.00 59.25 94 GLU A C 1
ATOM 743 O O . GLU A 1 94 ? 6.685 -10.882 -13.690 1.00 59.25 94 GLU A O 1
ATOM 748 N N . ASP A 1 95 ? 4.989 -11.644 -14.954 1.00 61.12 95 ASP A N 1
ATOM 749 C CA . ASP A 1 95 ? 5.514 -12.988 -15.208 1.00 61.12 95 ASP A CA 1
ATOM 750 C C . ASP A 1 95 ? 6.455 -13.073 -16.424 1.00 61.12 95 ASP A C 1
ATOM 752 O O . ASP A 1 95 ? 6.757 -14.162 -16.913 1.00 61.12 95 ASP A O 1
ATOM 756 N N . SER A 1 96 ? 6.900 -11.942 -16.981 1.00 70.75 96 SER A N 1
ATOM 757 C CA . SER A 1 96 ? 7.798 -11.983 -18.138 1.00 70.75 96 SER A CA 1
ATOM 758 C C . SER A 1 96 ? 9.238 -12.303 -17.721 1.00 70.75 96 SER A C 1
ATOM 760 O O . SER A 1 96 ? 9.821 -11.634 -16.867 1.00 70.75 96 SER A O 1
ATOM 762 N N . GLU A 1 97 ? 9.869 -13.254 -18.410 1.00 80.06 97 GLU A N 1
ATOM 763 C CA . GLU A 1 97 ? 11.307 -13.551 -18.272 1.00 80.06 97 GLU A CA 1
ATOM 764 C C . GLU A 1 97 ? 12.183 -12.300 -18.479 1.00 80.06 97 GLU A C 1
ATOM 766 O O . GLU A 1 97 ? 13.272 -12.177 -17.921 1.00 80.06 97 GLU A O 1
ATOM 771 N N . ILE A 1 98 ? 11.672 -11.323 -19.236 1.00 81.06 98 ILE A N 1
ATOM 772 C CA . ILE A 1 98 ? 12.332 -10.050 -19.523 1.00 81.06 98 ILE A CA 1
ATOM 773 C C . ILE A 1 98 ? 12.556 -9.234 -18.242 1.00 81.06 98 ILE A C 1
ATOM 775 O O . ILE A 1 98 ? 13.589 -8.576 -18.122 1.00 81.06 98 ILE A O 1
ATOM 779 N N . TYR A 1 99 ? 11.646 -9.300 -17.262 1.00 79.25 99 TYR A N 1
ATOM 780 C CA . TYR A 1 99 ? 11.859 -8.645 -15.969 1.00 79.25 99 TYR A CA 1
ATOM 781 C C . TYR A 1 99 ? 13.098 -9.209 -15.263 1.00 79.25 99 TYR A C 1
ATOM 783 O O . TYR A 1 99 ? 13.971 -8.442 -14.860 1.00 79.25 99 TYR A O 1
ATOM 791 N N . GLY A 1 100 ? 13.214 -10.539 -15.190 1.00 83.38 100 GLY A N 1
ATOM 792 C CA . GLY A 1 100 ? 14.375 -11.208 -14.600 1.00 83.38 100 GLY A CA 1
ATOM 793 C C . GLY A 1 100 ? 15.678 -10.860 -15.322 1.00 83.38 100 GLY A C 1
ATOM 794 O O . GLY A 1 100 ? 16.681 -10.567 -14.675 1.00 83.38 100 GLY A O 1
ATOM 795 N N . ILE A 1 101 ? 15.647 -10.798 -16.658 1.00 87.38 101 ILE A N 1
ATOM 796 C CA . ILE A 1 101 ? 16.805 -10.395 -17.470 1.00 87.38 101 ILE A CA 1
ATOM 797 C C . ILE A 1 101 ? 17.218 -8.950 -17.167 1.00 87.38 101 ILE A C 1
ATOM 799 O O . ILE A 1 101 ? 18.401 -8.691 -16.960 1.00 87.38 101 ILE A O 1
ATOM 803 N N . LEU A 1 102 ? 16.274 -8.002 -17.125 1.00 86.31 102 LEU A N 1
ATOM 804 C CA . LEU A 1 102 ? 16.583 -6.600 -16.825 1.00 86.31 102 LEU A CA 1
ATOM 805 C C . LEU A 1 102 ? 17.104 -6.421 -15.399 1.00 86.31 102 LEU A C 1
ATOM 807 O O . LEU A 1 102 ? 18.015 -5.628 -15.193 1.00 86.31 102 LEU A O 1
ATOM 811 N N . SER A 1 103 ? 16.561 -7.147 -14.422 1.00 85.75 103 SER A N 1
ATOM 812 C CA . SER A 1 103 ? 17.064 -7.111 -13.045 1.00 85.75 103 SER A CA 1
ATOM 813 C C . SER A 1 103 ? 18.486 -7.678 -12.950 1.00 85.75 103 SER A C 1
ATOM 815 O O . SER A 1 103 ? 19.361 -7.017 -12.402 1.00 85.75 103 SER A O 1
ATOM 817 N N . HIS A 1 104 ? 18.771 -8.812 -13.598 1.00 87.75 104 HIS A N 1
ATOM 818 C CA . HIS A 1 104 ? 20.134 -9.349 -13.679 1.00 87.75 104 HIS A CA 1
ATOM 819 C C . HIS A 1 104 ? 21.095 -8.387 -14.401 1.00 87.75 104 HIS A C 1
ATOM 821 O O . HIS A 1 104 ? 22.258 -8.252 -14.023 1.00 87.75 104 HIS A O 1
ATOM 827 N N . LEU A 1 105 ? 20.644 -7.699 -15.455 1.00 89.75 105 LEU A N 1
ATOM 828 C CA . LEU A 1 105 ? 21.452 -6.669 -16.111 1.00 89.75 105 LEU A CA 1
ATOM 829 C C . LEU A 1 105 ? 21.689 -5.464 -15.195 1.00 89.75 105 LEU A C 1
ATOM 831 O O . LEU A 1 105 ? 22.799 -4.954 -15.183 1.00 89.75 105 LEU A O 1
ATOM 835 N N . ALA A 1 106 ? 20.712 -5.038 -14.392 1.00 87.19 106 ALA A N 1
ATOM 836 C CA . ALA A 1 106 ? 20.899 -3.943 -13.436 1.00 87.19 106 ALA A CA 1
ATOM 837 C C . ALA A 1 106 ? 22.012 -4.241 -12.414 1.00 87.19 106 ALA A C 1
ATOM 839 O O . ALA A 1 106 ? 22.723 -3.333 -11.984 1.00 87.19 106 ALA A O 1
ATOM 840 N N . GLU A 1 107 ? 22.175 -5.514 -12.052 1.00 88.00 107 GLU A N 1
ATOM 841 C CA . GLU A 1 107 ? 23.205 -5.972 -11.119 1.00 88.00 107 GLU A CA 1
ATOM 842 C C . GLU A 1 107 ? 24.595 -6.061 -11.759 1.00 88.00 107 GLU A C 1
ATOM 844 O O . GLU A 1 107 ? 25.593 -5.763 -11.111 1.00 88.00 107 GLU A O 1
ATOM 849 N N . ASN A 1 108 ? 24.674 -6.455 -13.032 1.00 88.50 108 ASN A N 1
ATOM 850 C CA . ASN A 1 108 ? 25.945 -6.830 -13.660 1.00 88.50 108 ASN A CA 1
ATOM 851 C C . ASN A 1 108 ? 26.453 -5.836 -14.715 1.00 88.50 108 ASN A C 1
ATOM 853 O O . ASN A 1 108 ? 27.647 -5.805 -15.007 1.00 88.50 108 ASN A O 1
ATOM 857 N N . ASP A 1 109 ? 25.556 -5.079 -15.346 1.00 90.56 109 ASP A N 1
ATOM 858 C CA . ASP A 1 109 ? 25.852 -4.170 -16.454 1.00 90.56 109 ASP A CA 1
ATOM 859 C C . ASP A 1 109 ? 24.733 -3.122 -16.611 1.00 90.56 109 ASP A C 1
ATOM 861 O O . ASP A 1 109 ? 23.800 -3.253 -17.416 1.00 90.56 109 ASP A O 1
ATOM 865 N N . THR A 1 110 ? 24.829 -2.060 -15.810 1.00 89.69 110 THR A N 1
ATOM 866 C CA . THR A 1 110 ? 23.827 -0.985 -15.749 1.00 89.69 110 THR A CA 1
ATOM 867 C C . THR A 1 110 ? 23.653 -0.237 -17.066 1.00 89.69 110 THR A C 1
ATOM 869 O O . THR A 1 110 ? 22.559 0.242 -17.376 1.00 89.69 110 THR A O 1
ATOM 872 N N . GLU A 1 111 ? 24.709 -0.150 -17.875 1.00 90.25 111 GLU A N 1
ATOM 873 C CA . GLU A 1 111 ? 24.651 0.484 -19.187 1.00 90.25 111 GLU A CA 1
ATOM 874 C C . GLU A 1 111 ? 23.808 -0.350 -20.158 1.00 90.25 111 GLU A C 1
ATOM 876 O O . GLU A 1 111 ? 22.914 0.194 -20.822 1.00 90.25 111 GLU A O 1
ATOM 881 N N . LYS A 1 112 ? 24.019 -1.675 -20.191 1.00 90.75 112 LYS A N 1
ATOM 882 C CA . LYS A 1 112 ? 23.178 -2.583 -20.981 1.00 90.75 112 LYS A CA 1
ATOM 883 C C . LYS A 1 112 ? 21.735 -2.583 -20.501 1.00 90.75 112 LYS A C 1
ATOM 885 O O . LYS A 1 112 ? 20.840 -2.530 -21.344 1.00 90.75 112 LYS A O 1
ATOM 890 N N . GLU A 1 113 ? 21.489 -2.605 -19.192 1.00 91.12 113 GLU A N 1
ATOM 891 C CA . GLU A 1 113 ? 20.128 -2.501 -18.648 1.00 91.12 113 GLU A CA 1
ATOM 892 C C . GLU A 1 113 ? 19.421 -1.249 -19.170 1.00 91.12 113 GLU A C 1
ATOM 894 O O . GLU A 1 113 ? 18.359 -1.347 -19.789 1.00 91.12 113 GLU A O 1
ATOM 899 N N . SER A 1 114 ? 20.062 -0.088 -19.011 1.00 88.50 114 SER A N 1
ATOM 900 C CA . SER A 1 114 ? 19.517 1.210 -19.412 1.00 88.50 114 SER A CA 1
ATOM 901 C C . SER A 1 114 ? 19.249 1.279 -20.915 1.00 88.50 114 SER A C 1
ATOM 903 O O . SER A 1 114 ? 18.284 1.907 -21.364 1.00 88.50 114 SER A O 1
ATOM 905 N N . PHE A 1 115 ? 20.103 0.646 -21.720 1.00 89.19 115 PHE A N 1
ATOM 906 C CA . PHE A 1 115 ? 19.924 0.547 -23.162 1.00 89.19 115 PHE A CA 1
ATOM 907 C C . PHE A 1 115 ? 18.696 -0.300 -23.528 1.00 89.19 115 PHE A C 1
ATOM 909 O O . PHE A 1 115 ? 17.815 0.181 -24.245 1.00 89.19 115 PHE A O 1
ATOM 916 N N . TYR A 1 116 ? 18.588 -1.525 -23.004 1.00 87.00 116 TYR A N 1
ATOM 917 C CA . TYR A 1 116 ? 17.463 -2.415 -23.310 1.00 87.00 116 TYR A CA 1
ATOM 918 C C . TYR A 1 116 ? 16.137 -1.890 -22.761 1.00 87.00 116 TYR A C 1
ATOM 920 O O . TYR A 1 116 ? 15.133 -1.920 -23.473 1.00 87.00 116 TYR A O 1
ATOM 928 N N . ARG A 1 117 ? 16.127 -1.333 -21.544 1.00 86.06 117 ARG A N 1
ATOM 929 C CA . ARG A 1 117 ? 14.943 -0.690 -20.964 1.00 86.06 117 ARG A CA 1
ATOM 930 C C . ARG A 1 117 ? 14.446 0.456 -21.843 1.00 86.06 117 ARG A C 1
ATOM 932 O O . ARG A 1 117 ? 13.252 0.528 -22.119 1.00 86.06 117 ARG A O 1
ATOM 939 N N . ARG A 1 118 ? 15.342 1.304 -22.367 1.00 84.19 118 ARG A N 1
ATOM 940 C CA . ARG A 1 118 ? 14.971 2.378 -23.309 1.00 84.19 118 ARG A CA 1
ATOM 941 C C . ARG A 1 118 ? 14.396 1.853 -24.622 1.00 84.19 118 ARG A C 1
ATOM 943 O O . ARG A 1 118 ? 13.414 2.413 -25.104 1.00 84.19 118 ARG A O 1
ATOM 950 N N . ILE A 1 119 ? 14.972 0.790 -25.186 1.00 85.75 119 ILE A N 1
ATOM 951 C CA . ILE A 1 119 ? 14.422 0.148 -26.388 1.00 85.75 119 ILE A CA 1
ATOM 952 C C . ILE A 1 119 ? 13.002 -0.337 -26.114 1.00 85.75 119 ILE A C 1
ATOM 954 O O . ILE A 1 119 ? 12.097 0.009 -26.868 1.00 85.75 119 ILE A O 1
ATOM 958 N N . LEU A 1 120 ? 12.786 -1.070 -25.022 1.00 80.88 120 LEU A N 1
ATOM 959 C CA . LEU A 1 120 ? 11.458 -1.548 -24.646 1.00 80.88 120 LEU A CA 1
ATOM 960 C C . LEU A 1 120 ? 10.479 -0.377 -24.487 1.00 80.88 120 LEU A C 1
ATOM 962 O O . LEU A 1 120 ? 9.430 -0.395 -25.124 1.00 80.88 120 LEU A O 1
ATOM 966 N N . LEU A 1 121 ? 10.873 0.680 -23.763 1.00 76.94 121 LEU A N 1
ATOM 967 C CA . LEU A 1 121 ? 10.098 1.921 -23.594 1.00 76.94 121 LEU A CA 1
ATOM 968 C C . LEU A 1 121 ? 9.694 2.582 -24.916 1.00 76.94 121 LEU A C 1
ATOM 970 O O . LEU A 1 121 ? 8.572 3.064 -25.051 1.00 76.94 121 LEU A O 1
ATOM 974 N N . SER A 1 122 ? 10.570 2.557 -25.918 1.00 78.94 122 SER A N 1
ATOM 975 C CA . SER A 1 122 ? 10.282 3.139 -27.234 1.00 78.94 122 SER A CA 1
ATOM 976 C C . SER A 1 122 ? 9.287 2.342 -28.083 1.00 78.94 122 SER A C 1
ATOM 978 O O . SER A 1 122 ? 8.654 2.912 -28.970 1.00 78.94 122 SER A O 1
ATOM 980 N N . LEU A 1 123 ? 9.132 1.039 -27.833 1.00 76.38 123 LEU A N 1
ATOM 981 C CA . LEU A 1 123 ? 8.329 0.159 -28.684 1.00 76.38 123 LEU A CA 1
ATOM 982 C C . LEU A 1 123 ? 6.824 0.266 -28.407 1.00 76.38 123 LEU A C 1
ATOM 984 O O . LEU A 1 123 ? 6.027 -0.206 -29.216 1.00 76.38 123 LEU A O 1
ATOM 988 N N . SER A 1 124 ? 6.415 0.855 -27.279 1.00 64.12 124 SER A N 1
ATOM 989 C CA . SER A 1 124 ? 5.060 0.637 -26.764 1.00 64.12 124 SER A CA 1
ATOM 990 C C . SER A 1 124 ? 4.366 1.870 -26.176 1.00 64.12 124 SER A C 1
ATOM 992 O O . SER A 1 124 ? 3.581 1.726 -25.241 1.00 64.12 124 SER A O 1
ATOM 994 N N . LEU A 1 125 ? 4.579 3.063 -26.738 1.00 65.19 125 LEU A N 1
ATOM 995 C CA . LEU A 1 125 ? 3.965 4.306 -26.234 1.00 65.19 125 LEU A CA 1
ATOM 996 C C . LEU A 1 125 ? 2.428 4.228 -26.102 1.00 65.19 125 LEU A C 1
ATOM 998 O O . LEU A 1 125 ? 1.876 4.690 -25.112 1.00 65.19 125 LEU A O 1
ATOM 1002 N N . ASN A 1 126 ? 1.736 3.590 -27.054 1.00 65.38 126 ASN A N 1
ATOM 1003 C CA . ASN A 1 126 ? 0.267 3.468 -27.022 1.00 65.38 126 ASN A CA 1
ATOM 1004 C C . ASN A 1 126 ? -0.234 2.316 -26.130 1.00 65.38 126 ASN A C 1
ATOM 1006 O O . ASN A 1 126 ? -1.360 2.354 -25.641 1.00 65.38 126 ASN A O 1
ATOM 1010 N N . ALA A 1 127 ? 0.575 1.272 -25.932 1.00 68.94 127 ALA A N 1
ATOM 1011 C CA . ALA A 1 127 ? 0.202 0.152 -25.066 1.00 68.94 127 ALA A CA 1
ATOM 1012 C C . ALA A 1 127 ? 0.414 0.497 -23.582 1.00 68.94 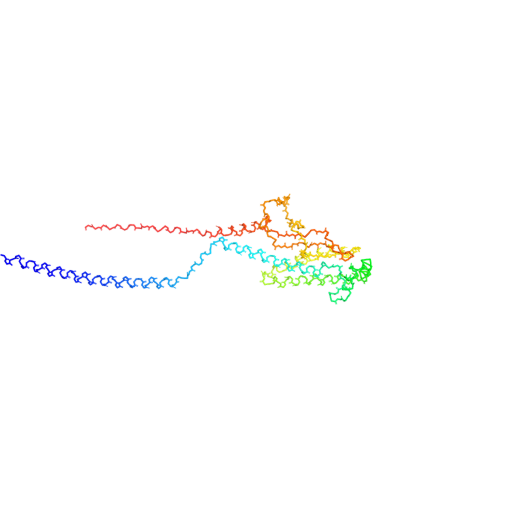127 ALA A C 1
ATOM 1014 O O . ALA A 1 127 ? -0.333 0.011 -22.734 1.00 68.94 127 ALA A O 1
ATOM 1015 N N . GLU A 1 128 ? 1.376 1.378 -23.288 1.00 73.69 128 GLU A N 1
ATOM 1016 C CA . GLU A 1 128 ? 1.710 1.867 -21.947 1.00 73.69 128 GLU A CA 1
ATOM 1017 C C . GLU A 1 128 ? 0.503 2.522 -21.262 1.00 73.69 128 GLU A C 1
ATOM 1019 O O . GLU A 1 128 ? 0.201 2.179 -20.124 1.00 73.69 128 GLU A O 1
ATOM 1024 N N . GLU A 1 129 ? -0.253 3.371 -21.966 1.00 79.50 129 GLU A N 1
ATOM 1025 C CA . GLU A 1 129 ? -1.434 4.045 -21.405 1.00 79.50 129 GLU A CA 1
ATOM 1026 C C . GLU A 1 129 ? -2.560 3.055 -21.065 1.00 79.50 129 GLU A C 1
ATOM 1028 O O . GLU A 1 129 ? -3.129 3.093 -19.974 1.00 79.50 129 GLU A O 1
ATOM 1033 N N . SER A 1 130 ? -2.841 2.101 -21.960 1.00 81.69 130 SER A N 1
ATOM 1034 C CA . SER A 1 130 ? -3.862 1.073 -21.716 1.00 81.69 130 SER A CA 1
ATOM 1035 C C . SER A 1 130 ? -3.497 0.143 -20.552 1.00 81.69 130 SER A C 1
ATOM 1037 O O . SER A 1 130 ? -4.356 -0.227 -19.748 1.00 81.69 130 SER A O 1
ATOM 1039 N N . LEU A 1 131 ? -2.212 -0.204 -20.431 1.00 81.25 131 LEU A N 1
ATOM 1040 C CA . LEU A 1 131 ? -1.697 -1.065 -19.374 1.00 81.25 131 LEU A CA 1
ATOM 1041 C C . LEU A 1 131 ? -1.642 -0.325 -18.037 1.00 81.25 131 LEU A C 1
ATOM 1043 O O . LEU A 1 131 ? -1.987 -0.901 -17.004 1.00 81.25 131 LEU A O 1
ATOM 1047 N N . LEU A 1 132 ? -1.273 0.956 -18.058 1.00 84.56 132 LEU A N 1
ATOM 1048 C CA . LEU A 1 132 ? -1.334 1.825 -16.894 1.00 84.56 132 LEU A CA 1
ATOM 1049 C C . LEU A 1 132 ? -2.772 1.941 -16.386 1.00 84.56 132 LEU A C 1
ATOM 1051 O O . LEU A 1 132 ? -3.014 1.722 -15.201 1.00 84.56 132 LEU A O 1
ATOM 1055 N N . GLN A 1 133 ? -3.735 2.188 -17.277 1.00 87.94 133 GLN A N 1
ATOM 1056 C CA . GLN A 1 133 ? -5.144 2.243 -16.898 1.00 87.94 133 GLN A CA 1
ATOM 1057 C C . GLN A 1 133 ? -5.613 0.907 -16.306 1.00 87.94 133 GLN A C 1
ATOM 1059 O O . GLN A 1 133 ? -6.284 0.893 -15.276 1.00 87.94 133 GLN A O 1
ATOM 1064 N N . ALA A 1 134 ? -5.220 -0.229 -16.890 1.00 88.75 134 ALA A N 1
ATOM 1065 C CA . ALA A 1 134 ? -5.543 -1.549 -16.344 1.00 88.75 134 ALA A CA 1
ATOM 1066 C C . ALA A 1 134 ? -4.947 -1.776 -14.938 1.00 88.75 134 ALA A C 1
ATOM 1068 O O . ALA A 1 134 ? -5.605 -2.355 -14.067 1.00 88.75 134 ALA A O 1
ATOM 1069 N N . ARG A 1 135 ? -3.726 -1.290 -14.690 1.00 88.19 135 ARG A N 1
ATOM 1070 C CA . ARG A 1 135 ? -3.061 -1.338 -13.377 1.00 88.19 135 ARG A CA 1
ATOM 1071 C C . ARG A 1 135 ? -3.754 -0.434 -12.359 1.00 88.19 135 ARG A C 1
ATOM 1073 O O . ARG A 1 135 ? -4.060 -0.901 -11.267 1.00 88.19 135 ARG A O 1
ATOM 1080 N N . VAL A 1 136 ? -4.101 0.800 -12.729 1.00 91.38 136 VAL A N 1
ATOM 1081 C CA . VAL A 1 136 ? -4.888 1.719 -11.885 1.00 91.38 136 VAL A CA 1
ATOM 1082 C C . VAL A 1 136 ? -6.227 1.088 -11.504 1.00 91.38 136 VAL A C 1
ATOM 1084 O O . VAL A 1 136 ? -6.572 1.041 -10.326 1.00 91.38 136 VAL A O 1
ATOM 1087 N N . GLN A 1 137 ? -6.955 0.521 -12.469 1.00 92.81 137 GLN A N 1
ATOM 1088 C CA . GLN A 1 137 ? -8.220 -0.164 -12.188 1.00 92.81 137 GLN A CA 1
ATOM 1089 C C . GLN A 1 137 ? -8.030 -1.408 -11.311 1.00 92.81 137 GLN A C 1
ATOM 1091 O O . GLN A 1 137 ? -8.910 -1.737 -10.517 1.00 92.81 137 GLN A O 1
ATOM 1096 N N . THR A 1 138 ? -6.882 -2.084 -11.406 1.00 91.94 138 THR A N 1
ATOM 1097 C CA . THR A 1 138 ? -6.539 -3.200 -10.515 1.00 91.94 138 THR A CA 1
ATOM 1098 C C . THR A 1 138 ? -6.365 -2.726 -9.073 1.00 91.94 138 THR A C 1
ATOM 1100 O O . THR A 1 138 ? -7.016 -3.292 -8.200 1.00 91.94 138 THR A O 1
ATOM 1103 N N . VAL A 1 139 ? -5.602 -1.652 -8.829 1.00 91.44 139 VAL A N 1
ATOM 1104 C CA . VAL A 1 139 ? -5.453 -1.035 -7.492 1.00 91.44 139 VAL A CA 1
ATOM 1105 C C . VAL A 1 139 ? -6.816 -0.625 -6.933 1.00 91.44 139 VAL A C 1
ATOM 1107 O O . VAL A 1 139 ? -7.179 -0.966 -5.810 1.00 91.44 139 VAL A O 1
ATOM 1110 N N . VAL A 1 140 ? -7.619 0.066 -7.746 1.00 92.50 140 VAL A N 1
ATOM 1111 C CA . VAL A 1 140 ? -8.960 0.513 -7.354 1.00 92.50 140 VAL A CA 1
ATOM 1112 C C . VAL A 1 140 ? -9.851 -0.671 -6.984 1.00 92.50 140 VAL A C 1
ATOM 1114 O O . VAL A 1 140 ? -10.540 -0.621 -5.965 1.00 92.50 140 VAL A O 1
ATOM 1117 N N . ARG A 1 141 ? -9.843 -1.740 -7.784 1.00 91.75 141 ARG A N 1
ATOM 1118 C CA . ARG A 1 141 ? -10.634 -2.950 -7.538 1.00 91.75 141 ARG A CA 1
ATOM 1119 C C . ARG A 1 141 ? -10.197 -3.659 -6.259 1.00 91.75 141 ARG A C 1
ATOM 1121 O O . ARG A 1 141 ? -11.064 -4.010 -5.461 1.00 91.75 141 ARG A O 1
ATOM 1128 N N . ASN A 1 142 ? -8.894 -3.864 -6.077 1.00 91.31 142 ASN A N 1
ATOM 1129 C CA . ASN A 1 142 ? -8.333 -4.534 -4.906 1.00 91.31 142 ASN A CA 1
ATOM 1130 C C . ASN A 1 142 ? -8.738 -3.778 -3.635 1.00 91.31 142 ASN A C 1
ATOM 1132 O O . ASN A 1 142 ? -9.455 -4.326 -2.798 1.00 91.31 142 ASN A O 1
ATOM 1136 N N . MET A 1 143 ? -8.447 -2.479 -3.567 1.00 89.69 143 MET A N 1
ATOM 1137 C CA . MET A 1 143 ? -8.826 -1.625 -2.438 1.00 89.69 143 MET A CA 1
ATOM 1138 C C . MET A 1 143 ? -10.334 -1.559 -2.199 1.00 89.69 143 MET A C 1
ATOM 1140 O O . MET A 1 143 ? -10.796 -1.667 -1.062 1.00 89.69 143 MET A O 1
ATOM 1144 N N . SER A 1 144 ? -11.130 -1.433 -3.263 1.00 87.75 144 SER A N 1
ATOM 1145 C CA . SER A 1 144 ? -12.591 -1.408 -3.135 1.00 87.75 144 SER A CA 1
ATOM 1146 C C . SER A 1 144 ? -13.129 -2.717 -2.557 1.00 87.75 144 SER A C 1
ATOM 1148 O O . SER A 1 144 ? -14.100 -2.688 -1.809 1.00 87.75 144 SER A O 1
ATOM 1150 N N . SER A 1 145 ? -12.500 -3.858 -2.857 1.00 87.50 145 SER A N 1
ATOM 1151 C CA . SER A 1 145 ? -12.934 -5.160 -2.340 1.00 87.50 145 SER A CA 1
ATOM 1152 C C . SER A 1 145 ? -12.769 -5.282 -0.820 1.00 87.50 145 SER A C 1
ATOM 1154 O O . SER A 1 145 ? -13.658 -5.819 -0.156 1.00 87.50 145 SER A O 1
ATOM 1156 N N . TYR A 1 146 ? -11.698 -4.708 -0.260 1.00 83.31 146 TYR A N 1
ATOM 1157 C CA . TYR A 1 146 ? -11.464 -4.669 1.186 1.00 83.31 146 TYR A CA 1
ATOM 1158 C C . TYR A 1 146 ? -12.442 -3.733 1.897 1.00 83.31 146 TYR A C 1
ATOM 1160 O O . TYR A 1 146 ? -12.933 -4.036 2.985 1.00 83.31 146 TYR A O 1
ATOM 1168 N N . LEU A 1 147 ? -12.767 -2.610 1.258 1.00 83.88 147 LEU A N 1
ATOM 1169 C CA . LEU A 1 147 ? -13.599 -1.569 1.850 1.00 83.88 147 LEU A CA 1
ATOM 1170 C C . LEU A 1 147 ? -15.106 -1.787 1.636 1.00 83.88 147 LEU A C 1
ATOM 1172 O O . LEU A 1 147 ? -15.907 -1.188 2.350 1.00 83.88 147 LEU A O 1
ATOM 1176 N N . TRP A 1 148 ? -15.503 -2.687 0.726 1.00 82.19 148 TRP A N 1
ATOM 1177 C CA . TRP A 1 148 ? -16.903 -2.925 0.343 1.00 82.19 148 TRP A CA 1
ATOM 1178 C C . TRP A 1 148 ? -17.831 -3.270 1.516 1.00 82.19 148 TRP A C 1
ATOM 1180 O O . TRP A 1 148 ? -19.024 -2.981 1.483 1.00 82.19 148 TRP A O 1
ATOM 1190 N N . LYS A 1 149 ? -17.308 -3.930 2.554 1.00 81.69 149 LYS A N 1
ATOM 1191 C CA . LYS A 1 149 ? -18.095 -4.308 3.742 1.00 81.69 149 LYS A CA 1
ATOM 1192 C C . LYS A 1 149 ? -18.109 -3.238 4.834 1.00 81.69 149 LYS A C 1
ATOM 1194 O O . LYS A 1 149 ? -18.894 -3.360 5.769 1.00 81.69 149 LYS A O 1
ATOM 1199 N N . LEU A 1 150 ? -17.224 -2.245 4.751 1.00 79.62 150 LEU A N 1
ATOM 1200 C CA . LEU A 1 150 ? -16.984 -1.261 5.810 1.00 79.62 150 LEU A CA 1
ATOM 1201 C C . LEU A 1 150 ? -17.729 0.057 5.586 1.00 79.62 150 LEU A C 1
ATOM 1203 O O . LEU A 1 150 ? -17.825 0.871 6.501 1.00 79.62 150 LEU A O 1
ATOM 1207 N N . LEU A 1 151 ? -18.239 0.282 4.381 1.00 83.69 151 LEU A N 1
ATOM 1208 C CA . LEU A 1 151 ? -18.716 1.581 3.933 1.00 83.69 151 LEU A CA 1
ATOM 1209 C C . LEU A 1 151 ? -20.139 1.482 3.374 1.00 83.69 151 LEU A C 1
ATOM 1211 O O . LEU A 1 151 ? -20.623 0.412 3.002 1.00 83.69 151 LEU A O 1
ATOM 1215 N N . SER A 1 152 ? -20.833 2.619 3.327 1.00 84.12 152 SER A N 1
ATOM 1216 C CA . SER A 1 152 ? -22.115 2.713 2.631 1.00 84.12 152 SER A CA 1
ATOM 1217 C C . SER A 1 152 ? -21.922 2.797 1.114 1.00 84.12 152 SER A C 1
ATOM 1219 O O . SER A 1 152 ? -20.882 3.228 0.617 1.00 84.12 152 SER A O 1
ATOM 1221 N N . GLU A 1 153 ? -22.977 2.487 0.360 1.00 81.19 153 GLU A N 1
ATOM 1222 C CA . GLU A 1 153 ? -22.969 2.553 -1.108 1.00 81.19 153 GLU A CA 1
ATOM 1223 C C . GLU A 1 153 ? -22.588 3.950 -1.640 1.00 81.19 153 GLU A C 1
ATOM 1225 O O . GLU A 1 153 ? -21.833 4.074 -2.599 1.00 81.19 153 GLU A O 1
ATOM 1230 N N . THR A 1 154 ? -23.003 5.021 -0.955 1.00 81.81 154 THR A N 1
ATOM 1231 C CA . THR A 1 154 ? -22.625 6.401 -1.308 1.00 81.81 154 THR A CA 1
ATOM 1232 C C . THR A 1 154 ? -21.161 6.730 -1.002 1.00 81.81 154 THR A C 1
ATOM 1234 O O . THR A 1 154 ? -20.548 7.543 -1.694 1.00 81.81 154 THR A O 1
ATOM 1237 N N . GLN A 1 155 ? -20.580 6.108 0.026 1.00 84.94 155 GLN A N 1
ATOM 1238 C CA . GLN A 1 155 ? -19.168 6.271 0.377 1.00 84.94 155 GLN A CA 1
ATOM 1239 C C . GLN A 1 155 ? -18.256 5.483 -0.568 1.00 84.94 155 GLN A C 1
ATOM 1241 O O . GLN A 1 155 ? -17.146 5.940 -0.846 1.00 84.94 155 GLN A O 1
ATOM 1246 N N . HIS A 1 156 ? -18.729 4.353 -1.110 1.00 86.44 156 HIS A N 1
ATOM 1247 C CA . HIS A 1 156 ? -17.978 3.530 -2.063 1.00 86.44 156 HIS A CA 1
ATOM 1248 C C . HIS A 1 156 ? -17.539 4.322 -3.289 1.00 86.44 156 HIS A C 1
ATOM 1250 O O . HIS A 1 156 ? -16.366 4.283 -3.655 1.00 86.44 156 HIS A O 1
ATOM 1256 N N . ASP A 1 157 ? -18.444 5.086 -3.895 1.00 87.75 157 ASP A N 1
ATOM 1257 C CA . ASP A 1 157 ? -18.139 5.857 -5.101 1.00 87.75 157 ASP A CA 1
ATOM 1258 C C . ASP A 1 157 ? -17.094 6.943 -4.842 1.00 87.75 157 ASP A C 1
ATOM 1260 O O . ASP A 1 157 ? -16.147 7.108 -5.615 1.00 87.75 157 ASP A O 1
ATOM 1264 N N . SER A 1 158 ? -17.228 7.641 -3.714 1.00 89.56 158 SER A N 1
ATOM 1265 C CA . SER A 1 158 ? -16.302 8.698 -3.304 1.00 89.56 158 SER A CA 1
ATOM 1266 C C . SER A 1 158 ? -14.897 8.158 -3.017 1.00 89.56 158 SER A C 1
ATOM 1268 O O . SER A 1 158 ? -13.890 8.735 -3.448 1.00 89.56 158 SER A O 1
ATOM 1270 N N . ILE A 1 159 ? -14.814 7.025 -2.316 1.00 87.19 159 ILE A N 1
ATOM 1271 C CA . ILE A 1 159 ? -13.541 6.392 -1.961 1.00 87.19 159 ILE A CA 1
ATOM 1272 C C . ILE A 1 159 ? -12.878 5.782 -3.188 1.00 87.19 159 ILE A C 1
ATOM 1274 O O . ILE A 1 159 ? -11.696 6.029 -3.416 1.00 87.19 159 ILE A O 1
ATOM 1278 N N . ARG A 1 160 ? -13.642 5.100 -4.042 1.00 91.00 160 ARG A N 1
ATOM 1279 C CA . ARG A 1 160 ? -13.174 4.593 -5.334 1.00 91.00 160 ARG A CA 1
ATOM 1280 C C . ARG A 1 160 ? -12.552 5.698 -6.189 1.00 91.00 160 ARG A C 1
ATOM 1282 O O . ARG A 1 160 ? -11.410 5.559 -6.620 1.00 91.00 160 ARG A O 1
ATOM 1289 N N . ALA A 1 161 ? -13.253 6.821 -6.356 1.00 91.94 161 ALA A N 1
ATOM 1290 C CA . ALA A 1 161 ? -12.739 7.970 -7.102 1.00 91.94 161 ALA A CA 1
ATOM 1291 C C . ALA A 1 161 ? -11.492 8.591 -6.447 1.00 91.94 161 ALA A C 1
ATOM 1293 O O . ALA A 1 161 ? -10.629 9.148 -7.125 1.00 91.94 161 ALA A O 1
ATOM 1294 N N . SER A 1 162 ? -11.383 8.519 -5.118 1.00 91.00 162 SER A N 1
ATOM 1295 C CA . SER A 1 162 ? -10.216 9.021 -4.391 1.00 91.00 162 SER A CA 1
ATOM 1296 C C . SER A 1 162 ? -9.000 8.109 -4.544 1.00 91.00 162 SER A C 1
ATOM 1298 O O . SER A 1 162 ? -7.911 8.622 -4.791 1.00 91.00 162 SER A O 1
ATOM 1300 N N . ILE A 1 163 ? -9.182 6.787 -4.484 1.00 92.12 163 ILE A N 1
ATOM 1301 C CA . ILE A 1 163 ? -8.127 5.796 -4.743 1.00 92.12 163 ILE A CA 1
ATOM 1302 C C . ILE A 1 163 ? -7.631 5.924 -6.183 1.00 92.12 163 ILE A C 1
ATOM 1304 O O . ILE A 1 163 ? -6.426 5.995 -6.407 1.00 92.12 163 ILE A O 1
ATOM 1308 N N . GLU A 1 164 ? -8.543 6.037 -7.152 1.00 94.00 164 GLU A N 1
ATOM 1309 C CA . GLU A 1 164 ? -8.189 6.232 -8.562 1.00 94.00 164 GLU A CA 1
ATOM 1310 C C . GLU A 1 164 ? -7.342 7.495 -8.754 1.00 94.00 164 GLU A C 1
ATOM 1312 O O . GLU A 1 164 ? -6.284 7.456 -9.377 1.00 94.00 164 GLU A O 1
ATOM 1317 N N . ARG A 1 165 ? -7.745 8.610 -8.133 1.00 94.50 165 ARG A N 1
ATOM 1318 C CA . ARG A 1 165 ? -6.986 9.867 -8.177 1.00 94.50 165 ARG A CA 1
ATOM 1319 C C . ARG A 1 165 ? -5.595 9.738 -7.553 1.00 94.50 165 ARG A C 1
ATOM 1321 O O . ARG A 1 165 ? -4.660 10.363 -8.047 1.00 94.50 165 ARG A O 1
ATOM 1328 N N . ILE A 1 166 ? -5.455 8.982 -6.464 1.00 91.62 166 ILE A N 1
ATOM 1329 C CA . ILE A 1 166 ? -4.157 8.723 -5.824 1.00 91.62 166 ILE A CA 1
ATOM 1330 C C . ILE A 1 166 ? -3.272 7.886 -6.751 1.00 91.62 166 ILE A C 1
ATOM 1332 O O . ILE A 1 166 ? -2.131 8.269 -6.996 1.00 91.62 166 ILE A O 1
ATOM 1336 N N . ALA A 1 167 ? -3.804 6.796 -7.309 1.00 91.56 167 ALA A N 1
ATOM 1337 C CA . ALA A 1 167 ? -3.070 5.917 -8.214 1.00 91.56 167 ALA A CA 1
ATOM 1338 C C . ALA A 1 167 ? -2.615 6.647 -9.489 1.00 91.56 167 ALA A C 1
ATOM 1340 O O . ALA A 1 167 ? -1.465 6.497 -9.895 1.00 91.56 167 ALA A O 1
ATOM 1341 N N . LEU A 1 168 ? -3.470 7.497 -10.070 1.00 92.44 168 LEU A N 1
ATOM 1342 C CA . LEU A 1 168 ? -3.110 8.338 -11.217 1.00 92.44 168 LEU A CA 1
ATOM 1343 C C . LEU A 1 168 ? -2.002 9.338 -10.870 1.00 92.44 168 LEU A C 1
ATOM 1345 O O . LEU A 1 168 ? -1.019 9.430 -11.593 1.00 92.44 168 LEU A O 1
ATOM 1349 N N . LYS A 1 169 ? -2.096 10.029 -9.727 1.00 91.81 169 LYS A N 1
ATOM 1350 C CA . LYS A 1 169 ? -1.027 10.940 -9.283 1.00 91.81 169 LYS A CA 1
ATOM 1351 C C . LYS A 1 169 ? 0.303 10.220 -9.065 1.00 91.81 169 LYS A C 1
ATOM 1353 O O . LYS A 1 169 ? 1.351 10.766 -9.404 1.00 91.81 169 LYS A O 1
ATOM 1358 N N . ALA A 1 170 ? 0.265 9.022 -8.485 1.00 89.44 170 ALA A N 1
ATOM 1359 C CA . ALA A 1 170 ? 1.454 8.199 -8.302 1.00 89.44 170 ALA A CA 1
ATOM 1360 C C . ALA A 1 170 ? 2.061 7.801 -9.656 1.00 89.44 170 ALA A C 1
ATOM 1362 O O . ALA A 1 170 ? 3.272 7.901 -9.835 1.00 89.44 170 ALA A O 1
ATOM 1363 N N . ALA A 1 171 ? 1.222 7.424 -10.623 1.00 88.75 171 ALA A N 1
ATOM 1364 C CA . ALA A 1 171 ? 1.655 7.100 -11.975 1.00 88.75 171 ALA A CA 1
ATOM 1365 C C . ALA A 1 171 ? 2.282 8.300 -12.696 1.00 88.75 171 ALA A C 1
ATOM 1367 O O . ALA A 1 171 ? 3.376 8.175 -13.239 1.00 88.75 171 ALA A O 1
ATOM 1368 N N . ASP A 1 172 ? 1.638 9.468 -12.646 1.00 89.31 172 ASP A N 1
ATOM 1369 C CA . ASP A 1 172 ? 2.143 10.703 -13.254 1.00 89.31 172 ASP A CA 1
ATOM 1370 C C . ASP A 1 172 ? 3.514 11.089 -12.685 1.00 89.31 172 ASP A C 1
ATOM 1372 O O . ASP A 1 172 ? 4.418 11.481 -13.425 1.00 89.31 172 ASP A O 1
ATOM 1376 N N . PHE A 1 173 ? 3.683 10.943 -11.367 1.00 88.38 173 PHE A N 1
ATOM 1377 C CA . PHE A 1 173 ? 4.957 11.181 -10.693 1.00 88.38 173 PHE A CA 1
ATOM 1378 C C . PHE A 1 173 ? 6.031 10.1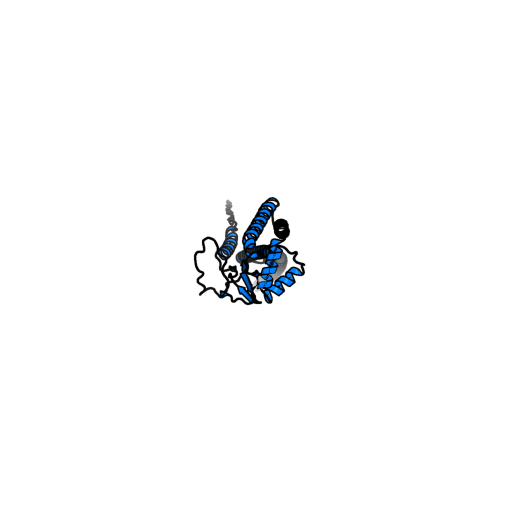69 -11.109 1.00 88.38 173 PHE A C 1
ATOM 1380 O O . PHE A 1 173 ? 7.178 10.543 -11.353 1.00 88.38 173 PHE A O 1
ATOM 1387 N N . TRP A 1 174 ? 5.672 8.888 -11.195 1.00 88.75 174 TRP A N 1
ATOM 1388 C CA . TRP A 1 174 ? 6.628 7.808 -11.424 1.00 88.75 174 TRP A CA 1
ATOM 1389 C C . TRP A 1 174 ? 6.975 7.608 -12.907 1.00 88.75 174 TRP A C 1
ATOM 1391 O O . TRP A 1 174 ? 8.011 7.037 -13.247 1.00 88.75 174 TRP A O 1
ATOM 1401 N N . LEU A 1 175 ? 6.144 8.105 -13.825 1.00 84.88 175 LEU A N 1
ATOM 1402 C CA . LEU A 1 175 ? 6.377 8.043 -15.267 1.00 84.88 175 LEU A CA 1
ATOM 1403 C C . LEU A 1 175 ? 7.753 8.573 -15.715 1.00 84.88 175 LEU A C 1
ATOM 1405 O O . LEU A 1 175 ? 8.480 7.844 -16.398 1.00 84.88 175 LEU A O 1
ATOM 1409 N N . PRO A 1 176 ? 8.166 9.801 -15.349 1.00 85.00 176 PRO A N 1
ATOM 1410 C CA . PRO A 1 176 ? 9.498 10.296 -15.683 1.00 85.00 176 PRO A CA 1
ATOM 1411 C C . PRO A 1 176 ? 10.616 9.503 -14.995 1.00 85.00 176 PRO A C 1
ATOM 1413 O O . PRO A 1 176 ? 11.674 9.326 -15.596 1.00 85.00 176 PRO A O 1
ATOM 1416 N N . VAL A 1 177 ? 10.381 8.989 -13.781 1.00 86.69 177 VAL A N 1
ATOM 1417 C CA . VAL A 1 177 ? 11.354 8.176 -13.031 1.00 86.69 177 VAL A CA 1
ATOM 1418 C C . VAL A 1 177 ? 11.680 6.896 -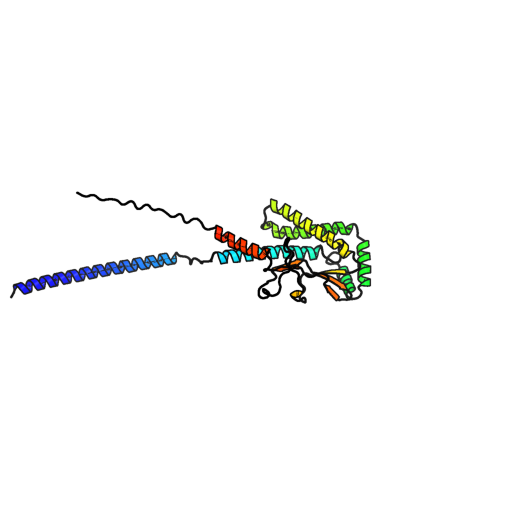13.796 1.00 86.69 177 VAL A C 1
ATOM 1420 O O . VAL A 1 177 ? 12.848 6.578 -14.004 1.00 86.69 177 VAL A O 1
ATOM 1423 N N . GLN A 1 178 ? 10.667 6.212 -14.325 1.00 81.44 178 GLN A N 1
ATOM 1424 C CA . GLN A 1 178 ? 10.881 5.025 -15.151 1.00 81.44 178 GLN A CA 1
ATOM 1425 C C . GLN A 1 178 ? 11.608 5.291 -16.470 1.00 81.44 178 GLN A C 1
ATOM 1427 O O . GLN A 1 178 ? 12.260 4.401 -17.014 1.00 81.44 178 GLN A O 1
ATOM 1432 N N . ARG A 1 179 ? 11.487 6.502 -17.017 1.00 81.31 179 ARG A N 1
ATOM 1433 C CA . ARG A 1 179 ? 12.146 6.904 -18.269 1.00 81.31 179 ARG A CA 1
ATOM 1434 C C . ARG A 1 179 ? 13.540 7.485 -18.038 1.00 81.31 179 ARG A C 1
ATOM 1436 O O . ARG A 1 179 ? 14.229 7.819 -19.002 1.00 81.31 179 ARG A O 1
ATOM 1443 N N . ALA A 1 180 ? 13.969 7.592 -16.783 1.00 85.88 180 ALA A N 1
ATOM 1444 C CA . ALA A 1 180 ? 15.279 8.103 -16.434 1.00 85.88 180 ALA A CA 1
ATOM 1445 C C . ALA A 1 180 ? 16.400 7.188 -16.946 1.00 85.88 180 ALA A C 1
ATOM 1447 O O . ALA A 1 180 ? 16.221 5.988 -17.177 1.00 85.88 180 ALA A O 1
ATOM 1448 N N . GLN A 1 181 ? 17.590 7.764 -17.122 1.00 85.75 181 GLN A N 1
ATOM 1449 C CA . GLN A 1 181 ? 18.769 7.007 -17.544 1.00 85.75 181 GLN A CA 1
ATOM 1450 C C . GLN A 1 181 ? 19.184 5.976 -16.490 1.00 85.75 181 GLN A C 1
ATOM 1452 O O . GLN A 1 181 ? 19.563 4.861 -16.846 1.00 85.75 181 GLN A O 1
ATOM 1457 N N . GLN A 1 182 ? 19.085 6.359 -15.220 1.00 87.88 182 GLN A N 1
ATOM 1458 C CA . GLN A 1 182 ? 19.312 5.496 -14.069 1.00 87.88 182 GLN A CA 1
ATOM 1459 C C . GLN A 1 182 ? 18.064 4.663 -13.768 1.00 87.88 182 GLN A C 1
ATOM 1461 O O . GLN A 1 182 ? 16.951 5.052 -14.127 1.00 87.88 182 GLN A O 1
ATOM 1466 N N . ARG A 1 183 ? 18.263 3.510 -13.129 1.00 87.88 183 ARG A N 1
ATOM 1467 C CA . ARG A 1 183 ? 17.177 2.664 -12.643 1.00 87.88 183 ARG A CA 1
ATOM 1468 C C . ARG A 1 183 ? 16.882 3.022 -11.193 1.00 87.88 183 ARG A C 1
ATOM 1470 O O . ARG A 1 183 ? 17.797 3.060 -10.372 1.00 87.88 183 ARG A O 1
ATOM 1477 N N . TYR A 1 184 ? 15.605 3.239 -10.906 1.00 87.94 184 TYR A N 1
ATOM 1478 C CA . TYR A 1 184 ? 15.125 3.483 -9.555 1.00 87.94 184 TYR A CA 1
ATOM 1479 C C . TYR A 1 184 ? 14.098 2.429 -9.155 1.00 87.94 184 TYR A C 1
ATOM 1481 O O . TYR A 1 184 ? 13.265 2.026 -9.970 1.00 87.94 184 TYR A O 1
ATOM 1489 N N . GLU A 1 185 ? 14.161 1.997 -7.902 1.00 87.12 185 GLU A N 1
ATOM 1490 C CA . GLU A 1 185 ? 13.216 1.059 -7.293 1.00 87.12 185 GLU A CA 1
ATOM 1491 C C . GLU A 1 185 ? 12.642 1.662 -6.009 1.00 87.12 185 GLU A C 1
ATOM 1493 O O . GLU A 1 185 ? 13.241 2.562 -5.423 1.00 87.12 185 GLU A O 1
ATOM 1498 N N . THR A 1 186 ? 11.465 1.203 -5.590 1.00 85.19 186 THR A N 1
ATOM 1499 C CA . THR A 1 186 ? 10.871 1.587 -4.304 1.00 85.19 186 THR A CA 1
ATOM 1500 C C . THR A 1 186 ? 10.959 0.437 -3.322 1.00 85.19 186 THR A C 1
ATOM 1502 O O . THR A 1 186 ? 10.554 -0.673 -3.668 1.00 85.19 186 THR A O 1
ATOM 1505 N N . GLU A 1 187 ? 11.391 0.714 -2.096 1.00 79.00 187 GLU A N 1
ATOM 1506 C CA . GLU A 1 187 ? 11.447 -0.272 -1.018 1.00 79.00 187 GLU A CA 1
ATOM 1507 C C . GLU A 1 187 ? 10.752 0.259 0.241 1.00 79.00 187 GLU A C 1
ATOM 1509 O O . GLU A 1 187 ? 10.921 1.421 0.623 1.00 79.00 187 GLU A O 1
ATOM 1514 N N . PHE A 1 188 ? 9.910 -0.588 0.840 1.00 70.88 188 PHE A N 1
ATOM 1515 C CA . PHE A 1 188 ? 9.120 -0.287 2.042 1.00 70.88 188 PHE A CA 1
ATOM 1516 C C . PHE A 1 188 ? 9.642 -0.991 3.297 1.00 70.88 188 PHE A C 1
ATOM 1518 O O . PHE A 1 188 ? 9.273 -0.585 4.395 1.00 70.88 188 PHE A O 1
ATOM 1525 N N . ASP A 1 189 ? 10.502 -1.998 3.131 1.00 64.62 189 ASP A N 1
ATOM 1526 C CA . ASP A 1 189 ? 11.054 -2.813 4.209 1.00 64.62 189 ASP A CA 1
ATOM 1527 C C . ASP A 1 189 ? 12.574 -2.884 4.062 1.00 64.62 189 ASP A C 1
ATOM 1529 O O . ASP A 1 189 ? 13.133 -3.845 3.539 1.00 64.62 189 ASP A O 1
ATOM 1533 N N . LEU A 1 190 ? 13.262 -1.836 4.512 1.00 61.38 190 LEU A N 1
ATOM 1534 C CA . LEU A 1 190 ? 14.719 -1.860 4.603 1.00 61.38 190 LEU A CA 1
ATOM 1535 C C . LEU A 1 190 ? 15.110 -2.412 5.975 1.00 61.38 190 LEU A C 1
ATOM 1537 O O . LEU A 1 190 ? 15.022 -1.717 6.983 1.00 61.38 190 LEU A O 1
ATOM 1541 N N . VAL A 1 191 ? 15.513 -3.685 6.001 1.00 55.91 191 VAL A N 1
ATOM 1542 C CA . VAL A 1 191 ? 15.936 -4.404 7.221 1.00 55.91 191 VAL A CA 1
ATOM 1543 C C . VAL A 1 191 ? 17.271 -3.870 7.766 1.00 55.91 191 VAL A C 1
ATOM 1545 O O . VAL A 1 191 ? 17.553 -4.026 8.952 1.00 55.91 191 VAL A O 1
ATOM 1548 N N . ASP A 1 192 ? 18.057 -3.195 6.921 1.00 55.12 192 ASP A N 1
ATOM 1549 C CA . ASP A 1 192 ? 19.443 -2.804 7.209 1.00 55.12 192 ASP A CA 1
ATOM 1550 C C . ASP A 1 192 ? 19.640 -1.307 7.533 1.00 55.12 192 ASP A C 1
ATOM 1552 O O . ASP A 1 192 ? 20.777 -0.880 7.729 1.00 55.12 192 ASP A O 1
ATOM 1556 N N . LEU A 1 193 ? 18.575 -0.494 7.582 1.00 57.12 193 LEU A N 1
ATOM 1557 C CA . LEU A 1 193 ? 18.683 0.928 7.947 1.00 57.12 193 LEU A CA 1
ATOM 1558 C C . LEU A 1 193 ? 18.558 1.140 9.462 1.00 57.12 193 LEU A C 1
ATOM 1560 O O . LEU A 1 193 ? 17.723 0.519 10.122 1.00 57.12 193 LEU A O 1
ATOM 1564 N N . GLU A 1 194 ? 19.377 2.039 10.014 1.00 58.88 194 GLU A N 1
ATOM 1565 C CA . GLU A 1 194 ? 19.316 2.407 11.431 1.00 58.88 194 GLU A CA 1
ATOM 1566 C C . GLU A 1 194 ? 18.120 3.340 11.706 1.00 58.88 194 GLU A C 1
ATOM 1568 O O . GLU A 1 194 ? 17.648 4.059 10.825 1.00 58.88 194 GLU A O 1
ATOM 1573 N N . ASP A 1 195 ? 17.633 3.385 12.954 1.00 60.38 195 ASP A N 1
ATOM 1574 C CA . ASP A 1 195 ? 16.450 4.184 13.331 1.00 60.38 195 ASP A CA 1
ATOM 1575 C C . ASP A 1 195 ? 16.571 5.704 13.060 1.00 60.38 195 ASP A C 1
ATOM 1577 O O . ASP A 1 195 ? 15.559 6.417 13.007 1.00 60.38 195 ASP A O 1
ATOM 1581 N N . ASP A 1 196 ? 17.797 6.205 12.875 1.00 58.44 196 ASP A N 1
ATOM 1582 C CA . ASP A 1 196 ? 18.117 7.613 12.583 1.00 58.44 196 ASP A CA 1
ATOM 1583 C C . ASP A 1 196 ? 18.012 7.967 11.077 1.00 58.44 196 ASP A C 1
ATOM 1585 O O . ASP A 1 196 ? 18.034 9.143 10.690 1.00 58.44 196 ASP A O 1
ATOM 1589 N N . ASP A 1 197 ? 17.826 6.961 10.214 1.00 63.88 197 ASP A N 1
ATOM 1590 C CA . ASP A 1 197 ? 17.673 7.129 8.762 1.00 63.88 197 ASP A CA 1
ATOM 1591 C C . ASP A 1 197 ? 16.214 7.354 8.326 1.00 63.88 197 ASP A C 1
ATOM 1593 O O . ASP A 1 197 ? 15.941 7.642 7.156 1.00 63.88 197 ASP A O 1
ATOM 1597 N N . TRP A 1 198 ? 15.261 7.279 9.258 1.00 75.12 198 TRP A N 1
ATOM 1598 C CA . TRP A 1 198 ? 13.833 7.444 8.983 1.00 75.12 198 TRP A CA 1
ATOM 1599 C C . TRP A 1 198 ? 13.356 8.887 9.177 1.00 75.12 198 TRP A C 1
ATOM 1601 O O . TRP A 1 198 ? 13.695 9.552 10.157 1.00 75.12 198 TRP A O 1
ATOM 1611 N N . GLU A 1 199 ? 12.476 9.356 8.292 1.00 78.94 199 GLU A N 1
ATOM 1612 C CA . GLU A 1 199 ? 11.815 10.655 8.438 1.00 78.94 199 GLU A CA 1
ATOM 1613 C C . GLU A 1 199 ? 10.410 10.518 9.042 1.00 78.94 199 GLU A C 1
ATOM 1615 O O . GLU A 1 199 ? 9.642 9.640 8.644 1.00 78.94 199 GLU A O 1
ATOM 1620 N N . PRO A 1 200 ? 10.020 11.390 9.984 1.00 78.19 200 PRO A N 1
ATOM 1621 C CA . PRO A 1 200 ? 8.651 11.426 10.481 1.00 78.19 200 PRO A CA 1
ATOM 1622 C C . PRO A 1 200 ? 7.694 11.948 9.400 1.00 78.19 200 PRO A C 1
ATOM 1624 O O . PRO A 1 200 ? 8.032 12.853 8.637 1.00 78.19 200 PRO A O 1
ATOM 1627 N N . PHE A 1 201 ? 6.469 11.418 9.352 1.00 77.69 201 PHE A N 1
ATOM 1628 C CA . PHE A 1 201 ? 5.465 11.849 8.381 1.00 77.69 201 PHE A CA 1
ATOM 1629 C C . PHE A 1 201 ? 5.110 13.334 8.555 1.00 77.69 201 PHE A C 1
ATOM 1631 O O . PHE A 1 201 ? 4.669 13.724 9.640 1.00 77.69 201 PHE A O 1
ATOM 1638 N N . PRO A 1 202 ? 5.283 14.179 7.521 1.00 73.25 202 PRO A N 1
ATOM 1639 C CA . PRO A 1 202 ? 5.065 15.610 7.658 1.00 73.25 202 PRO A CA 1
ATOM 1640 C C . PRO A 1 202 ? 3.569 15.928 7.650 1.00 73.25 202 PRO A C 1
ATOM 1642 O O . PRO A 1 202 ? 2.874 15.728 6.652 1.00 73.25 202 PRO A O 1
ATOM 1645 N N . PHE A 1 203 ? 3.075 16.486 8.754 1.00 69.81 203 PHE A N 1
ATOM 1646 C CA . PHE A 1 203 ? 1.711 16.997 8.836 1.00 69.81 203 PHE A CA 1
ATOM 1647 C C . PHE A 1 203 ? 1.661 18.512 8.583 1.00 69.81 203 PHE A C 1
ATOM 1649 O O . PHE A 1 203 ? 2.553 19.247 9.020 1.00 69.81 203 PHE A O 1
ATOM 1656 N N . PRO A 1 204 ? 0.620 19.029 7.901 1.00 62.84 204 PRO A N 1
ATOM 1657 C CA . PRO A 1 204 ? 0.478 20.463 7.669 1.00 62.84 204 PRO A CA 1
ATOM 1658 C C . PRO A 1 204 ? 0.431 21.238 8.996 1.00 62.84 204 PRO A C 1
ATOM 1660 O O . PRO A 1 204 ? -0.487 21.052 9.792 1.00 62.84 204 PRO A O 1
ATOM 1663 N N . GLY A 1 205 ? 1.410 22.119 9.230 1.00 60.16 205 GLY A N 1
ATOM 1664 C CA . GLY A 1 205 ? 1.520 22.923 10.456 1.00 60.16 205 GLY A CA 1
ATOM 1665 C C . GLY A 1 205 ? 2.558 22.431 11.474 1.00 60.16 205 GLY A C 1
ATOM 1666 O O . GLY A 1 205 ? 2.822 23.137 12.451 1.00 60.16 205 GLY A O 1
ATOM 1667 N N . ASP A 1 206 ? 3.203 21.285 11.235 1.00 60.59 206 ASP A N 1
ATOM 1668 C CA . ASP A 1 206 ? 4.341 20.800 12.023 1.00 60.59 206 ASP A CA 1
ATOM 1669 C C . ASP A 1 206 ? 5.668 21.374 11.503 1.00 60.59 206 ASP A C 1
ATOM 1671 O O . ASP A 1 206 ? 6.471 20.701 10.874 1.00 60.59 206 ASP A O 1
ATOM 1675 N N . ASN A 1 207 ? 5.922 22.652 11.797 1.00 50.06 207 ASN A N 1
ATOM 1676 C CA . ASN A 1 207 ? 7.216 23.301 11.523 1.00 50.06 207 ASN A CA 1
ATOM 1677 C C . ASN A 1 207 ? 8.259 23.068 12.637 1.00 50.06 207 ASN A C 1
ATOM 1679 O O . ASN A 1 207 ? 9.286 23.745 12.677 1.00 50.06 207 ASN A O 1
ATOM 1683 N N . ALA A 1 208 ? 7.986 22.178 13.592 1.00 50.59 208 ALA A N 1
ATOM 1684 C CA . ALA A 1 208 ? 8.882 21.919 14.711 1.00 50.59 208 ALA A CA 1
ATOM 1685 C C . ALA A 1 208 ? 9.707 20.663 14.427 1.00 50.59 208 ALA A C 1
ATOM 1687 O O . ALA A 1 208 ? 9.166 19.561 14.395 1.00 50.59 208 ALA A O 1
ATOM 1688 N N . VAL A 1 209 ? 11.019 20.843 14.258 1.00 47.19 209 VAL A N 1
ATOM 1689 C CA . VAL A 1 209 ? 12.000 19.753 14.329 1.00 47.19 209 VAL A CA 1
ATOM 1690 C C . VAL A 1 209 ? 11.736 18.979 15.628 1.00 47.19 209 VAL A C 1
ATOM 1692 O O . VAL A 1 209 ? 11.743 19.605 16.696 1.00 47.19 209 VAL A O 1
ATOM 1695 N N . PRO A 1 210 ? 11.468 17.662 15.583 1.00 47.94 210 PRO A N 1
ATOM 1696 C CA . PRO A 1 210 ? 11.308 16.879 16.796 1.00 47.94 210 PRO A CA 1
ATOM 1697 C C . PRO A 1 210 ? 12.623 16.945 17.567 1.00 47.94 210 PRO A C 1
ATOM 1699 O O . PRO A 1 210 ? 13.687 16.630 17.039 1.00 47.94 210 PRO A O 1
ATOM 1702 N N . ASN A 1 211 ? 12.575 17.400 18.814 1.00 41.41 211 ASN A N 1
ATOM 1703 C CA . ASN A 1 211 ? 13.739 17.366 19.681 1.00 41.41 211 ASN A CA 1
ATOM 1704 C C . ASN A 1 211 ? 14.000 15.894 20.051 1.00 41.41 211 ASN A C 1
ATOM 1706 O O . ASN A 1 211 ? 13.409 15.385 21.002 1.00 41.41 211 ASN A O 1
ATOM 1710 N N . CYS A 1 212 ? 14.842 15.201 19.276 1.00 44.00 212 CYS A N 1
ATOM 1711 C CA . CYS A 1 212 ? 15.109 13.758 19.385 1.00 44.00 212 CYS A CA 1
ATOM 1712 C C . CYS A 1 212 ? 15.699 13.301 20.732 1.00 44.00 212 CYS A C 1
ATOM 1714 O O . CYS A 1 212 ? 15.931 12.114 20.924 1.00 44.00 212 CYS A O 1
ATOM 1716 N N . GLN A 1 213 ? 15.967 14.197 21.685 1.00 44.81 213 GLN A N 1
ATOM 1717 C CA . GLN A 1 213 ? 16.805 13.851 22.833 1.00 44.81 213 GLN A CA 1
ATOM 1718 C C . GLN A 1 213 ? 16.070 13.271 24.051 1.00 44.81 213 GLN A C 1
ATOM 1720 O O . GLN A 1 213 ? 16.744 12.695 24.896 1.00 44.81 213 GLN A O 1
ATOM 1725 N N . ASN A 1 214 ? 14.732 13.338 24.163 1.00 41.38 214 ASN A N 1
ATOM 1726 C CA . ASN A 1 214 ? 14.062 12.999 25.439 1.00 41.38 214 ASN A CA 1
ATOM 1727 C C . ASN A 1 214 ? 12.867 12.016 25.387 1.00 41.38 214 ASN A C 1
ATOM 1729 O O . ASN A 1 214 ? 12.238 11.802 26.422 1.00 41.38 214 ASN A O 1
ATOM 1733 N N . GLN A 1 215 ? 12.554 11.372 24.252 1.00 48.66 215 GLN A N 1
ATOM 1734 C CA . GLN A 1 215 ? 11.419 10.420 24.154 1.00 48.66 215 GLN A CA 1
ATOM 1735 C C . GLN A 1 215 ? 11.734 9.062 23.497 1.00 48.66 215 GLN A C 1
ATOM 1737 O O . GLN A 1 215 ? 10.831 8.257 23.275 1.00 48.66 215 GLN A O 1
ATOM 1742 N N . VAL A 1 216 ? 13.015 8.770 23.257 1.00 50.09 216 VAL A N 1
ATOM 1743 C CA . VAL A 1 216 ? 13.498 7.626 22.455 1.00 50.09 216 VAL A CA 1
ATOM 1744 C C . VAL A 1 216 ? 13.027 6.252 22.966 1.00 50.09 216 VAL A C 1
ATOM 1746 O O . VAL A 1 216 ? 12.920 5.310 22.196 1.00 50.09 216 VAL A O 1
ATOM 1749 N N . ALA A 1 217 ? 12.669 6.109 24.244 1.00 50.00 217 ALA A N 1
ATOM 1750 C CA . ALA A 1 217 ? 12.335 4.798 24.809 1.00 50.00 217 ALA A CA 1
ATOM 1751 C C . ALA A 1 217 ? 10.908 4.280 24.503 1.00 50.00 217 ALA A C 1
ATOM 1753 O O . ALA A 1 217 ? 10.586 3.166 24.917 1.00 50.00 217 ALA A O 1
ATOM 1754 N N . ARG A 1 218 ? 10.026 5.059 23.852 1.00 56.06 218 ARG A N 1
ATOM 1755 C CA . ARG A 1 218 ? 8.625 4.648 23.584 1.00 56.06 218 ARG A CA 1
ATOM 1756 C C . ARG A 1 218 ? 8.063 5.037 22.216 1.00 56.06 218 ARG A C 1
ATOM 1758 O O . ARG A 1 218 ? 6.887 4.779 21.974 1.00 56.06 218 ARG A O 1
ATOM 1765 N N . ASP A 1 219 ? 8.843 5.671 21.348 1.00 72.19 219 ASP A N 1
ATOM 1766 C CA . ASP A 1 219 ? 8.331 6.087 20.044 1.00 72.19 219 ASP A CA 1
ATOM 1767 C C . ASP A 1 219 ? 8.232 4.873 19.114 1.00 72.19 219 ASP A C 1
ATOM 1769 O O . ASP A 1 219 ? 9.237 4.372 18.617 1.00 72.19 219 ASP A O 1
ATOM 1773 N N . LYS A 1 220 ? 7.020 4.339 18.951 1.00 76.50 220 LYS A N 1
ATOM 1774 C CA . LYS A 1 220 ? 6.771 3.143 18.150 1.00 76.50 220 LYS A CA 1
ATOM 1775 C C . LYS A 1 220 ? 6.442 3.565 16.722 1.00 76.50 220 LYS A C 1
ATOM 1777 O O . LYS A 1 220 ? 5.561 4.401 16.509 1.00 76.50 220 LYS A O 1
ATOM 1782 N N . ASN A 1 221 ? 7.104 2.948 15.743 1.00 77.25 221 ASN A N 1
ATOM 1783 C CA . ASN A 1 221 ? 6.668 3.035 14.352 1.00 77.25 221 ASN A CA 1
ATOM 1784 C C . ASN A 1 221 ? 5.282 2.383 14.225 1.00 77.25 221 ASN A C 1
ATOM 1786 O O . ASN A 1 221 ? 5.102 1.211 14.565 1.00 77.25 221 ASN A O 1
ATOM 1790 N N . ILE A 1 222 ? 4.303 3.162 13.777 1.00 75.56 222 ILE A N 1
ATOM 1791 C CA . ILE A 1 222 ? 2.940 2.691 13.532 1.00 75.56 222 ILE A CA 1
ATOM 1792 C C . ILE A 1 222 ? 2.827 2.198 12.093 1.00 75.56 222 ILE A C 1
ATOM 1794 O O . ILE A 1 222 ? 2.188 1.180 11.841 1.00 75.56 222 ILE A O 1
ATOM 1798 N N . LEU A 1 223 ? 3.404 2.939 11.144 1.00 76.38 223 LEU A N 1
ATOM 1799 C CA . LEU A 1 223 ? 3.179 2.703 9.726 1.00 76.38 223 LEU A CA 1
ATOM 1800 C C . LEU A 1 223 ? 4.233 3.400 8.862 1.00 76.38 223 LEU A C 1
ATOM 1802 O O . LEU A 1 223 ? 4.359 4.620 8.893 1.00 76.38 223 LEU A O 1
ATOM 1806 N N . THR A 1 224 ? 4.878 2.665 7.963 1.00 77.50 224 THR A N 1
ATOM 1807 C CA . THR A 1 224 ? 5.686 3.255 6.886 1.00 77.50 224 THR A CA 1
ATOM 1808 C C . THR A 1 224 ? 4.783 3.910 5.854 1.00 77.50 224 THR A C 1
ATOM 1810 O O . THR A 1 224 ? 4.068 3.203 5.156 1.00 77.50 224 THR A O 1
ATOM 1813 N N . VAL A 1 225 ? 4.774 5.239 5.741 1.00 74.19 225 VAL A N 1
ATOM 1814 C CA . VAL A 1 225 ? 3.866 5.996 4.863 1.00 74.19 225 VAL A CA 1
ATOM 1815 C C . VAL A 1 225 ? 4.399 6.185 3.445 1.00 74.19 225 VAL A C 1
ATOM 1817 O O . VAL A 1 225 ? 3.625 6.021 2.502 1.00 74.19 225 VAL A O 1
ATOM 1820 N N . PHE A 1 226 ? 5.687 6.483 3.281 1.00 76.00 226 PHE A N 1
ATOM 1821 C CA . PHE A 1 226 ? 6.310 6.606 1.960 1.00 76.00 226 PHE A CA 1
ATOM 1822 C C . PHE A 1 226 ? 7.539 5.704 1.846 1.00 76.00 226 PHE A C 1
ATOM 1824 O O . PHE A 1 226 ? 8.308 5.635 2.810 1.00 76.00 226 PHE A O 1
ATOM 1831 N N . PRO A 1 227 ? 7.734 5.048 0.685 1.00 79.94 227 PRO A N 1
ATOM 1832 C CA . PRO A 1 227 ? 8.901 4.212 0.453 1.00 79.94 227 PRO A CA 1
ATOM 1833 C C . PRO A 1 227 ? 10.182 5.023 0.381 1.00 79.94 227 PRO A C 1
ATOM 1835 O O . PRO A 1 227 ? 10.181 6.203 0.018 1.00 79.94 227 PRO A O 1
ATOM 1838 N N . CYS A 1 228 ? 11.287 4.323 0.594 1.00 82.81 228 CYS A N 1
ATOM 1839 C CA . CYS A 1 228 ? 12.577 4.757 0.098 1.00 82.81 228 CYS A CA 1
ATOM 1840 C C . CYS A 1 228 ? 12.641 4.567 -1.427 1.00 82.81 228 CYS A C 1
ATOM 1842 O O . CYS A 1 228 ? 12.228 3.530 -1.950 1.00 82.81 228 CYS A O 1
ATOM 1844 N N . ILE A 1 229 ? 13.168 5.561 -2.143 1.00 86.62 229 ILE A N 1
ATOM 1845 C CA . ILE A 1 229 ? 13.577 5.420 -3.541 1.00 86.62 229 ILE A CA 1
ATOM 1846 C C . ILE A 1 229 ? 15.053 5.032 -3.551 1.00 86.62 229 ILE A C 1
ATOM 1848 O O . ILE A 1 229 ? 15.894 5.766 -3.031 1.00 86.62 229 ILE A O 1
ATOM 1852 N N . LEU A 1 230 ? 15.366 3.907 -4.181 1.00 86.75 230 LEU A N 1
ATOM 1853 C CA . LEU A 1 230 ? 16.710 3.358 -4.302 1.00 86.75 230 LEU A CA 1
ATOM 1854 C C . LEU A 1 230 ? 17.256 3.608 -5.705 1.00 86.75 230 LEU A C 1
ATOM 1856 O O . LEU A 1 230 ? 16.565 3.362 -6.694 1.00 86.75 230 LEU A O 1
ATOM 1860 N N . LEU A 1 231 ? 18.508 4.043 -5.800 1.00 89.06 231 LEU A N 1
ATOM 1861 C CA . LEU A 1 231 ? 19.293 3.966 -7.025 1.00 89.06 231 LEU A CA 1
ATOM 1862 C C . LEU A 1 231 ? 19.855 2.552 -7.155 1.00 89.06 231 LEU A C 1
ATOM 1864 O O . LEU A 1 231 ? 20.642 2.122 -6.316 1.00 89.06 231 LEU A O 1
ATOM 1868 N N . VAL A 1 232 ? 19.495 1.853 -8.230 1.00 87.75 232 VAL A N 1
ATOM 1869 C CA . VAL A 1 232 ? 20.080 0.546 -8.542 1.00 87.75 232 VAL A CA 1
ATOM 1870 C C . VAL A 1 232 ? 21.237 0.746 -9.506 1.00 87.75 232 VAL A C 1
ATOM 1872 O O . VAL A 1 232 ? 21.033 1.162 -10.654 1.00 87.75 232 VAL A O 1
ATOM 1875 N N . LYS A 1 233 ? 22.457 0.469 -9.038 1.00 87.38 233 LYS A N 1
ATOM 1876 C CA . LYS A 1 233 ? 23.660 0.615 -9.850 1.00 87.38 233 LYS A CA 1
ATOM 1877 C C . LYS A 1 233 ? 24.745 -0.399 -9.488 1.00 87.38 233 LYS A C 1
ATOM 1879 O O . LYS A 1 233 ? 25.241 -0.407 -8.369 1.00 87.38 233 LYS A O 1
ATOM 1884 N N . ASP A 1 234 ? 25.166 -1.182 -10.479 1.00 85.69 234 ASP A N 1
ATOM 1885 C CA . ASP A 1 234 ? 26.312 -2.099 -10.425 1.00 85.69 234 ASP A CA 1
ATOM 1886 C C . ASP A 1 234 ? 26.204 -3.080 -9.242 1.00 85.69 234 ASP A C 1
ATOM 1888 O O . ASP A 1 234 ? 27.158 -3.305 -8.501 1.00 85.69 234 ASP A O 1
ATOM 1892 N N . GLY A 1 235 ? 24.989 -3.599 -9.027 1.00 80.88 235 GLY A N 1
ATOM 1893 C CA . GLY A 1 235 ? 24.659 -4.511 -7.927 1.00 80.88 235 GLY A CA 1
ATOM 1894 C C . GLY A 1 235 ? 24.366 -3.823 -6.592 1.00 80.88 235 GLY A C 1
ATOM 1895 O O . GLY A 1 235 ? 23.822 -4.465 -5.697 1.00 80.88 235 GLY A O 1
ATOM 1896 N N . ASN A 1 236 ? 24.651 -2.525 -6.465 1.00 85.38 236 ASN A N 1
ATOM 1897 C CA . ASN A 1 236 ? 24.348 -1.751 -5.266 1.00 85.38 236 ASN A CA 1
ATOM 1898 C C . ASN A 1 236 ? 22.951 -1.125 -5.339 1.00 85.38 236 ASN A C 1
ATOM 1900 O O . ASN A 1 236 ? 22.453 -0.777 -6.417 1.00 85.38 236 ASN A O 1
ATOM 1904 N N . ARG A 1 237 ? 22.334 -0.976 -4.165 1.00 85.56 237 ARG A N 1
ATOM 1905 C CA . ARG A 1 237 ? 21.034 -0.333 -3.956 1.00 85.56 237 ARG A CA 1
ATOM 1906 C C . ARG A 1 237 ? 21.225 0.812 -2.967 1.00 85.56 237 ARG A C 1
ATOM 1908 O O . ARG A 1 237 ? 21.216 0.593 -1.761 1.00 85.56 237 ARG A O 1
ATOM 1915 N N . ASP A 1 238 ? 21.425 2.017 -3.486 1.00 85.62 238 ASP A N 1
ATOM 1916 C CA . ASP A 1 238 ? 21.734 3.185 -2.660 1.00 85.62 238 ASP A CA 1
ATOM 1917 C C . ASP A 1 238 ? 20.460 4.004 -2.384 1.00 85.62 238 ASP A C 1
ATOM 1919 O O . ASP A 1 238 ? 19.796 4.427 -3.338 1.00 85.62 238 ASP A O 1
ATOM 1923 N N . PRO A 1 239 ? 20.096 4.275 -1.118 1.00 84.56 239 PRO A N 1
ATOM 1924 C CA . PRO A 1 239 ? 18.922 5.079 -0.795 1.00 84.56 239 PRO A CA 1
ATOM 1925 C C . PRO A 1 239 ? 19.109 6.548 -1.186 1.00 84.56 239 PRO A C 1
ATOM 1927 O O . PRO A 1 239 ? 20.052 7.214 -0.764 1.00 84.56 239 PRO A O 1
ATOM 1930 N N . LEU A 1 240 ? 18.179 7.070 -1.990 1.00 84.06 240 LEU A N 1
ATOM 1931 C CA . LEU A 1 240 ? 18.128 8.481 -2.395 1.00 84.06 240 LEU A CA 1
ATOM 1932 C C . LEU A 1 240 ? 17.210 9.310 -1.507 1.00 84.06 240 LEU A C 1
ATOM 1934 O O . LEU A 1 240 ? 17.453 10.499 -1.298 1.00 84.06 240 LEU A O 1
ATOM 1938 N N . THR A 1 241 ? 16.129 8.699 -1.030 1.00 82.50 241 THR A N 1
ATOM 1939 C CA . THR A 1 241 ? 15.186 9.322 -0.103 1.00 82.50 241 THR A CA 1
ATOM 1940 C C . THR A 1 241 ? 15.163 8.542 1.194 1.00 82.50 241 THR A C 1
ATOM 1942 O O . THR A 1 241 ? 15.394 7.338 1.217 1.00 82.50 241 THR A O 1
ATOM 1945 N N . ARG A 1 242 ? 14.857 9.225 2.291 1.00 81.06 242 ARG A N 1
ATOM 1946 C CA . ARG A 1 242 ? 14.593 8.557 3.562 1.00 81.06 242 ARG A CA 1
ATOM 1947 C C . ARG A 1 242 ? 13.192 7.965 3.540 1.00 81.06 242 ARG A C 1
ATOM 1949 O O . ARG A 1 242 ? 12.291 8.518 2.906 1.00 81.06 242 ARG A O 1
ATOM 1956 N N . MET A 1 243 ? 13.005 6.842 4.221 1.00 79.12 243 MET A N 1
ATOM 1957 C CA . MET A 1 243 ? 11.670 6.271 4.363 1.00 79.12 243 MET A CA 1
ATOM 1958 C C . MET A 1 243 ? 10.864 7.126 5.333 1.00 79.12 243 MET A C 1
ATOM 1960 O O . MET A 1 243 ? 11.368 7.519 6.387 1.00 79.12 243 MET A O 1
ATOM 1964 N N . THR A 1 244 ? 9.615 7.421 4.985 1.00 81.12 244 THR A N 1
ATOM 1965 C CA . THR A 1 244 ? 8.759 8.250 5.834 1.00 81.12 244 THR A CA 1
ATOM 1966 C C . THR A 1 244 ? 7.857 7.371 6.682 1.00 81.12 244 THR A C 1
ATOM 1968 O O . THR A 1 244 ? 7.118 6.549 6.143 1.00 81.12 244 THR A O 1
ATOM 1971 N N . GLN A 1 245 ? 7.853 7.577 7.994 1.00 82.25 245 GLN A N 1
ATOM 1972 C CA . GLN A 1 245 ? 7.100 6.779 8.956 1.00 82.25 245 GLN A CA 1
ATOM 1973 C C . GLN A 1 245 ? 6.119 7.635 9.755 1.00 82.25 245 GLN A C 1
ATOM 1975 O O . GLN A 1 245 ? 6.434 8.740 10.194 1.00 82.25 245 GLN A O 1
ATOM 1980 N N . LEU A 1 246 ? 4.933 7.085 9.986 1.00 79.75 246 LEU A N 1
ATOM 1981 C CA . LEU A 1 246 ? 3.998 7.560 10.988 1.00 79.75 246 LEU A CA 1
ATOM 1982 C C . LEU A 1 246 ? 4.401 6.960 12.333 1.00 79.75 246 LEU A C 1
ATOM 1984 O O . LEU A 1 246 ? 4.408 5.738 12.494 1.00 79.75 246 LEU A O 1
ATOM 1988 N N . ARG A 1 247 ? 4.717 7.817 13.299 1.00 81.62 247 ARG A N 1
ATOM 1989 C CA . ARG A 1 247 ? 5.141 7.396 14.638 1.00 81.62 247 ARG A CA 1
ATOM 1990 C C . ARG A 1 247 ? 4.088 7.726 15.689 1.00 81.62 247 ARG A C 1
ATOM 1992 O O . ARG A 1 247 ? 3.334 8.690 15.537 1.00 81.62 247 ARG A O 1
ATOM 1999 N N . SER A 1 248 ? 4.045 6.948 16.768 1.00 78.06 248 SER A N 1
ATOM 2000 C CA . SER A 1 248 ? 3.085 7.155 17.861 1.00 78.06 248 SER A CA 1
ATOM 2001 C C . SER A 1 248 ? 3.263 8.499 18.565 1.00 78.06 248 SER A C 1
ATOM 2003 O O . SER A 1 248 ? 2.291 9.082 19.031 1.00 78.06 248 SER A O 1
ATOM 2005 N N . SER A 1 249 ? 4.479 9.050 18.587 1.00 77.25 249 SER A N 1
ATOM 2006 C CA . SER A 1 249 ? 4.748 10.372 19.165 1.00 77.25 249 SER A CA 1
ATOM 2007 C C . SER A 1 249 ? 4.226 11.561 18.347 1.00 77.25 249 SER A C 1
ATOM 2009 O O . SER A 1 249 ? 4.295 12.701 18.815 1.00 77.25 249 SER A O 1
ATOM 2011 N N . GLN A 1 250 ? 3.730 11.353 17.125 1.00 76.88 250 GLN A N 1
ATOM 2012 C CA . GLN A 1 250 ? 3.302 12.463 16.276 1.00 76.88 250 GLN A CA 1
ATOM 2013 C C . GLN A 1 250 ? 1.953 13.031 16.725 1.00 76.88 250 GLN A C 1
ATOM 2015 O O . GLN A 1 250 ? 1.069 12.306 17.181 1.00 76.88 250 GLN A O 1
ATOM 2020 N N . LYS A 1 251 ? 1.773 14.351 16.569 1.00 75.50 251 LYS A N 1
ATOM 2021 C CA . LYS A 1 251 ? 0.637 15.097 17.140 1.00 75.50 251 LYS A CA 1
ATOM 2022 C C . LYS A 1 251 ? -0.727 14.517 16.797 1.00 75.50 251 LYS A C 1
ATOM 2024 O O . LYS A 1 251 ? -1.613 14.573 17.636 1.00 75.50 251 LYS A O 1
ATOM 2029 N N . LEU A 1 252 ? -0.907 13.992 15.587 1.00 72.50 252 LEU A N 1
ATOM 2030 C CA . LEU A 1 252 ? -2.178 13.399 15.172 1.00 72.50 252 LEU A CA 1
ATOM 2031 C C . LEU A 1 252 ? -2.459 12.058 15.843 1.00 72.50 252 LEU A C 1
ATOM 2033 O O . LEU A 1 252 ? -3.607 11.810 16.186 1.00 72.50 252 LEU A O 1
ATOM 2037 N N . CYS A 1 253 ? -1.437 11.240 16.089 1.00 73.44 253 CYS A N 1
ATOM 2038 C CA . CYS A 1 253 ? -1.578 10.013 16.870 1.00 73.44 253 CYS A CA 1
ATOM 2039 C C . CYS A 1 253 ? -1.957 10.361 18.314 1.00 73.44 253 CYS A C 1
ATOM 2041 O O . CYS A 1 253 ? -2.954 9.865 18.825 1.00 73.44 253 CYS A O 1
ATOM 2043 N N . ILE A 1 254 ? -1.259 11.334 18.908 1.00 76.06 254 ILE A N 1
ATOM 2044 C CA . ILE A 1 254 ? -1.568 11.844 20.251 1.00 76.06 254 ILE A CA 1
ATOM 2045 C C . ILE A 1 254 ? -2.979 12.459 20.309 1.00 76.06 254 ILE A C 1
ATOM 2047 O O . ILE A 1 254 ? -3.707 12.259 21.278 1.00 76.06 254 ILE A O 1
ATOM 2051 N N . ALA A 1 255 ? -3.386 13.221 19.290 1.00 73.44 255 ALA A N 1
ATOM 2052 C CA . ALA A 1 255 ? -4.711 13.829 19.224 1.00 73.44 255 ALA A CA 1
ATOM 2053 C C . ALA A 1 255 ? -5.810 12.777 19.051 1.00 73.44 255 ALA A C 1
ATOM 2055 O O . ALA A 1 255 ? -6.831 12.880 19.720 1.00 73.44 255 ALA A O 1
ATOM 2056 N N . ALA A 1 256 ? -5.593 11.754 18.221 1.00 70.50 256 ALA A N 1
ATOM 2057 C CA . ALA A 1 256 ? -6.522 10.640 18.064 1.00 70.50 256 ALA A CA 1
ATOM 2058 C C . ALA A 1 256 ? -6.691 9.863 19.381 1.00 70.50 256 ALA A C 1
ATOM 2060 O O . ALA A 1 256 ? -7.819 9.606 19.800 1.00 70.50 256 ALA A O 1
ATOM 2061 N N . GLU A 1 257 ? -5.589 9.573 20.080 1.00 71.56 257 GLU A N 1
ATOM 2062 C CA . GLU A 1 257 ? -5.608 8.969 21.420 1.00 71.56 257 GLU A CA 1
ATOM 2063 C C . GLU A 1 257 ? -6.362 9.853 22.432 1.00 71.56 257 GLU A C 1
ATOM 2065 O O . GLU A 1 257 ? -7.157 9.368 23.245 1.00 71.56 257 GLU A O 1
ATOM 2070 N N . TYR A 1 258 ? -6.157 11.172 22.373 1.00 69.69 258 TYR A N 1
ATOM 2071 C CA . TYR A 1 258 ? -6.823 12.134 23.250 1.00 69.69 258 TYR A CA 1
ATOM 2072 C C . TYR A 1 258 ? -8.323 12.287 22.948 1.00 69.69 258 TYR A C 1
ATOM 2074 O O . TYR A 1 258 ? -9.130 12.340 23.875 1.00 69.69 258 TYR A O 1
ATOM 2082 N N . GLU A 1 259 ? -8.722 12.347 21.677 1.00 71.69 259 GLU A N 1
ATOM 2083 C CA . GLU A 1 259 ? -10.124 12.424 21.247 1.00 71.69 259 GLU A CA 1
ATOM 2084 C C . GLU A 1 259 ? -10.901 11.176 21.646 1.00 71.69 259 GLU A C 1
ATOM 2086 O O . GLU A 1 259 ? -11.992 11.283 22.213 1.00 71.69 259 GLU A O 1
ATOM 2091 N N . ALA A 1 260 ? -10.316 10.000 21.432 1.00 66.25 260 ALA A N 1
ATOM 2092 C CA . ALA A 1 260 ? -10.901 8.757 21.900 1.00 66.25 260 ALA A CA 1
ATOM 2093 C C . ALA A 1 260 ? -11.078 8.770 23.428 1.00 66.25 260 ALA A C 1
ATOM 2095 O O . ALA A 1 260 ? -12.159 8.450 23.925 1.00 66.25 260 ALA A O 1
ATOM 2096 N N . SER A 1 261 ? -10.081 9.282 24.161 1.00 69.38 261 SER A N 1
ATOM 2097 C CA . SER A 1 261 ? -10.136 9.442 25.623 1.00 69.38 261 SER A CA 1
ATOM 2098 C C . SER A 1 261 ? -11.172 10.471 26.103 1.00 69.38 261 SER A C 1
ATOM 2100 O O . SER A 1 261 ? -11.674 10.375 27.225 1.00 69.38 261 SER A O 1
ATOM 2102 N N . GLN A 1 262 ? -11.527 11.461 25.279 1.00 61.19 262 GLN A N 1
ATOM 2103 C CA . GLN A 1 262 ? -12.562 12.453 25.593 1.00 61.19 262 GLN A CA 1
ATOM 2104 C C . GLN A 1 262 ? -13.983 11.992 25.252 1.00 61.19 262 GLN A C 1
ATOM 2106 O O . GLN A 1 262 ? -14.929 12.369 25.947 1.00 61.19 262 GLN A O 1
ATOM 2111 N N . MET A 1 263 ? -14.167 11.163 24.220 1.00 53.72 263 MET A N 1
ATOM 2112 C CA . MET A 1 263 ? -15.480 10.579 23.910 1.00 53.72 263 MET A CA 1
ATOM 2113 C C . MET A 1 263 ? -16.045 9.769 25.082 1.00 53.72 263 MET A C 1
ATOM 2115 O O . MET A 1 263 ? -17.256 9.768 25.300 1.00 53.72 263 MET A O 1
ATOM 2119 N N . SER A 1 264 ? -15.168 9.176 25.888 1.00 51.31 264 SER A N 1
ATOM 2120 C CA . SER A 1 264 ? -15.498 8.572 27.176 1.00 51.31 264 SER A CA 1
ATOM 2121 C C . SER A 1 264 ? -16.111 9.574 28.165 1.00 51.31 264 SER A C 1
ATOM 2123 O O . SER A 1 264 ? -17.260 9.456 28.582 1.00 51.31 264 SER A O 1
ATOM 2125 N N . THR A 1 265 ? -15.427 10.680 28.466 1.00 52.69 265 THR A N 1
ATOM 2126 C CA . THR A 1 265 ? -15.909 11.633 29.487 1.00 52.69 265 THR A CA 1
ATOM 2127 C C . THR A 1 265 ? -17.233 12.330 29.134 1.00 52.69 265 THR A C 1
ATOM 2129 O O . THR A 1 265 ? -17.922 12.817 30.033 1.00 52.69 265 THR A O 1
ATOM 2132 N N . SER A 1 266 ? -17.651 12.338 27.862 1.00 47.22 266 SER A N 1
ATOM 2133 C CA . SER A 1 266 ? -18.951 12.880 27.438 1.00 47.22 266 SER A CA 1
ATOM 2134 C C . SER A 1 266 ? -20.147 11.944 27.685 1.00 47.22 266 SER A C 1
ATOM 2136 O O . SER A 1 266 ? -21.289 12.409 27.621 1.00 47.22 266 SER A O 1
ATOM 2138 N N . LEU A 1 267 ? -19.940 10.656 27.983 1.00 42.59 267 LEU A N 1
ATOM 2139 C CA . LEU A 1 267 ? -21.016 9.691 28.264 1.00 42.59 267 LEU A CA 1
ATOM 2140 C C . LEU A 1 267 ? -21.494 9.704 29.726 1.00 42.59 267 LEU A C 1
ATOM 2142 O O . LEU A 1 267 ? -22.259 8.831 30.143 1.00 42.59 267 LEU A O 1
ATOM 2146 N N . VAL A 1 268 ? -21.136 10.736 30.500 1.00 43.12 268 VAL A N 1
ATOM 2147 C CA . VAL A 1 268 ? -21.698 10.980 31.835 1.00 43.12 268 VAL A CA 1
ATOM 2148 C C . VAL A 1 268 ? -23.181 11.347 31.705 1.00 43.12 268 VAL A C 1
ATOM 2150 O O . VAL A 1 268 ? -23.583 12.510 31.669 1.00 43.12 268 VAL A O 1
ATOM 2153 N N . VAL A 1 269 ? -24.024 10.315 31.655 1.00 44.75 269 VAL A N 1
ATOM 2154 C CA . VAL A 1 269 ? -25.469 10.407 31.861 1.00 44.75 269 VAL A CA 1
ATOM 2155 C C . VAL A 1 269 ? -25.700 11.188 33.160 1.00 44.75 269 VAL A C 1
ATOM 2157 O O . VAL A 1 269 ? -25.170 10.791 34.205 1.00 44.75 269 VAL A O 1
ATOM 2160 N N . PRO A 1 270 ? -26.502 12.271 33.166 1.00 41.34 270 PRO A N 1
ATOM 2161 C CA . PRO A 1 270 ? -26.809 12.960 34.404 1.00 41.34 270 PRO A CA 1
ATOM 2162 C C . PRO A 1 270 ? -27.537 11.970 35.309 1.00 41.34 270 PRO A C 1
ATOM 2164 O O . PRO A 1 270 ? -28.652 11.537 35.001 1.00 41.34 270 PRO A O 1
ATOM 2167 N N . ARG A 1 271 ? -26.917 11.603 36.438 1.00 46.12 271 ARG A N 1
ATOM 2168 C CA . ARG A 1 271 ? -27.614 10.934 37.539 1.00 46.12 271 ARG A CA 1
ATOM 2169 C C . ARG A 1 271 ? -28.830 11.793 37.871 1.00 46.12 271 ARG A C 1
ATOM 2171 O O . ARG A 1 271 ? -28.698 12.843 38.496 1.00 46.12 271 ARG A O 1
ATOM 2178 N N . ARG A 1 272 ? -30.020 11.356 37.445 1.00 37.81 272 ARG A N 1
ATOM 2179 C CA . ARG A 1 272 ? -31.291 11.907 37.916 1.00 37.81 272 ARG A CA 1
ATOM 2180 C C . ARG A 1 272 ? -31.311 11.714 39.425 1.00 37.81 272 ARG A C 1
ATOM 2182 O O . ARG A 1 272 ? -31.580 10.620 39.919 1.00 37.81 272 ARG A O 1
ATOM 2189 N N . SER A 1 273 ? -31.003 12.775 40.160 1.00 39.91 273 SER A N 1
ATOM 2190 C CA . SER A 1 273 ? -31.260 12.858 41.585 1.00 39.91 273 SER A CA 1
ATOM 2191 C C . SER A 1 273 ? -32.772 12.769 41.772 1.00 39.91 273 SER A C 1
ATOM 2193 O O . SER A 1 273 ? -33.523 13.722 41.587 1.00 39.91 273 SER A O 1
ATOM 2195 N N . SER A 1 274 ? -33.237 11.562 42.087 1.00 41.03 274 SER A N 1
ATOM 2196 C CA . SER A 1 274 ? -34.595 11.305 42.545 1.00 41.03 274 SER A CA 1
ATOM 2197 C C . SER A 1 274 ? -34.805 12.066 43.858 1.00 41.03 274 SER A C 1
ATOM 2199 O O . SER A 1 274 ? -34.511 11.561 44.945 1.00 41.03 274 SER A O 1
ATOM 2201 N N . THR A 1 275 ? -35.341 13.281 43.779 1.00 41.62 275 THR A N 1
ATOM 2202 C CA . THR A 1 275 ? -35.947 13.997 44.904 1.00 41.62 275 THR A CA 1
ATOM 2203 C C . THR A 1 275 ? -37.233 13.278 45.307 1.00 41.62 275 THR A C 1
ATOM 2205 O O . THR A 1 275 ? -38.350 13.687 44.994 1.00 41.62 275 THR A O 1
ATOM 2208 N N . ARG A 1 276 ? -37.090 12.168 46.039 1.00 41.72 276 ARG A N 1
ATOM 2209 C CA . ARG A 1 276 ? -38.216 11.528 46.720 1.00 41.72 276 ARG A CA 1
ATOM 2210 C C . ARG A 1 276 ? -38.571 12.380 47.936 1.00 41.72 276 ARG A C 1
ATOM 2212 O O . ARG A 1 276 ? -38.039 12.194 49.026 1.00 41.72 276 ARG A O 1
ATOM 2219 N N . SER A 1 277 ? -39.462 13.345 47.717 1.00 40.62 277 SER A N 1
ATOM 2220 C CA . SER A 1 277 ? -40.099 14.134 48.772 1.00 40.62 277 SER A CA 1
ATOM 2221 C C . SER A 1 277 ? -40.753 13.196 49.791 1.00 40.62 277 SER A C 1
ATOM 2223 O O . SER A 1 277 ? -41.696 12.459 49.494 1.00 40.62 277 SER A O 1
ATOM 2225 N N . ARG A 1 278 ? -40.198 13.185 51.004 1.00 40.94 278 ARG A N 1
ATOM 2226 C CA . ARG A 1 278 ? -40.666 12.392 52.139 1.00 40.94 278 ARG A CA 1
ATOM 2227 C C . ARG A 1 278 ? -41.886 13.102 52.737 1.00 40.94 278 ARG A C 1
ATOM 2229 O O . ARG A 1 278 ? -41.741 13.979 53.584 1.00 40.94 278 ARG A O 1
ATOM 2236 N N . ARG A 1 279 ? -43.095 12.740 52.289 1.00 40.56 279 ARG A N 1
ATOM 2237 C CA . ARG A 1 279 ? -44.353 13.135 52.951 1.00 40.56 279 ARG A CA 1
ATOM 2238 C C . ARG A 1 279 ? -44.330 12.623 54.397 1.00 40.56 279 ARG A C 1
ATOM 2240 O O . ARG A 1 279 ? -44.378 11.419 54.627 1.00 40.56 279 ARG A O 1
ATOM 2247 N N . LYS A 1 280 ? -44.250 13.539 55.366 1.00 41.47 280 LYS A N 1
ATOM 2248 C CA . LYS A 1 280 ? -44.575 13.269 56.772 1.00 41.47 280 LYS A CA 1
ATOM 2249 C C . LYS A 1 280 ? -46.097 13.166 56.888 1.00 41.47 280 LYS A C 1
ATOM 2251 O O . LYS A 1 280 ? -46.789 14.160 56.693 1.00 41.47 280 LYS A O 1
ATOM 2256 N N . SER A 1 281 ? -46.613 11.982 57.192 1.00 39.94 281 SER A N 1
ATOM 2257 C CA . SER A 1 281 ? -47.982 11.806 57.676 1.00 39.94 281 SER A CA 1
ATOM 2258 C C . SER A 1 281 ? -48.010 12.096 59.177 1.00 39.94 281 SER A C 1
ATOM 2260 O O . SER A 1 281 ? -47.369 11.399 59.961 1.00 39.94 281 SER A O 1
ATOM 2262 N N . ILE A 1 282 ? -48.723 13.156 59.551 1.00 38.56 282 ILE A N 1
ATOM 2263 C CA . ILE A 1 282 ? -49.084 13.489 60.930 1.00 38.56 282 ILE A CA 1
ATOM 2264 C C . ILE A 1 282 ? -50.268 12.592 61.301 1.00 38.56 282 ILE A C 1
ATOM 2266 O O . ILE A 1 282 ? -51.312 12.672 60.659 1.00 38.56 282 ILE A O 1
ATOM 2270 N N . ALA A 1 283 ? -50.108 11.747 62.317 1.00 35.62 283 ALA A N 1
ATOM 2271 C CA . ALA A 1 283 ? -51.232 11.126 63.007 1.00 35.62 283 ALA A CA 1
ATOM 2272 C C . ALA A 1 283 ? -51.592 12.016 64.205 1.00 35.62 283 ALA A C 1
ATOM 2274 O O . ALA A 1 283 ? -50.787 12.188 65.118 1.00 35.62 283 ALA A O 1
ATOM 2275 N N . HIS A 1 284 ? -52.775 12.623 64.152 1.00 39.38 284 HIS A N 1
ATOM 2276 C CA . HIS A 1 284 ? -53.480 13.176 65.305 1.00 39.38 284 HIS A CA 1
ATOM 2277 C C . HIS A 1 284 ? -54.378 12.062 65.840 1.00 39.38 284 HIS A C 1
ATOM 2279 O O . HIS A 1 284 ? -55.174 11.539 65.066 1.00 39.38 284 HIS A O 1
ATOM 2285 N N . ASN A 1 285 ? -54.280 11.735 67.126 1.00 41.31 285 ASN A N 1
ATOM 2286 C CA . ASN A 1 285 ? -55.365 11.076 67.845 1.00 41.31 285 ASN A CA 1
ATOM 2287 C C . ASN A 1 285 ? -55.644 11.878 69.116 1.00 41.31 285 ASN A C 1
ATOM 2289 O O . ASN A 1 285 ? -54.726 12.141 69.896 1.00 41.31 285 ASN A O 1
ATOM 2293 N N . ASN A 1 286 ? -56.912 12.276 69.236 1.00 41.22 286 ASN A N 1
ATOM 2294 C CA . ASN A 1 286 ? -57.570 12.679 70.474 1.00 41.22 286 ASN A CA 1
ATOM 2295 C C . ASN A 1 286 ? -57.767 11.469 71.390 1.00 41.22 286 ASN A C 1
ATOM 2297 O O . ASN A 1 286 ? -57.911 10.349 70.843 1.00 41.22 286 ASN A O 1
#

Secondary structure (DSSP, 8-state):
-HHHHHHHHHHHHHHHHHHHHHHHHHHHHHHHHHHHHHHHHHHHHT--------HHHHHHHHHHHHHHHHHHHHHHHHHHHHHHTS-S-SSS-TT-HHHHHHHHHHHH-HHHHHHHHHHHHHH-HHHHHHHHHHHHHHHHHHHHHHHTTTS-HHHHHHHHHHHHHHHHHHHHHHHHHHTSSSEEEEES--TT--GGGPEEPPPTT--S---TTS-TTT--EEEEEEPEEEEEETTEEEESSPPEEEETTSHHHHHHHHHHHHHHHTT-------------------

Radius of gyration: 39.62 Å; chains: 1; bounding box: 84×46×135 Å